Protein AF-A0AAU3Q045-F1 (afdb_monomer)

Mean predicted aligned error: 8.35 Å

Secondary structure (DSSP, 8-state):
-HHHHHHHHHHHHHHHHHHHHHHHHHHHHHHHHHHHHHHTT-TTTTEEEEEE--PPB--TTSPPB-PPPHHHHHHHHHHHHHHHS-SS---HHHHHHHHHHHHTT--EEEEEEPPSS--HHHHHHHHTS-EEEES-TTT-HHHHHHHHTTS--EEETTTT-TTSPPPPTT--EEEEEE-TTS-EEEEEESSEEEEEEEEE-GGG-EEEEEEESSHHHHHHHHHHHHHHHHHHHHHHTTSEEEEEEEE---SSPPSS----EEEEEEEE---PPP--

Radius of gyration: 22.34 Å; Cα contacts (8 Å, |Δi|>4): 503; chains: 1; bounding box: 75×37×68 Å

Sequence (276 aa):
MSFLLEVATNLLANIVFWLLLGFLFFMGSRTVESKMVRFFGLGRSRQIQVLLSNLAEPYPDGRPRYSLSLHEFQAAQSVHKLFGAAPLRLPELVRGLVDGIWLHRQVQCQVDVSPNTSSSIAAETALAKSCIVVGGASRNSVRKYGLEDATAKATLAGEGFPQQPVPIPGEEVTVTIRHGDGNLQQIKACKNLAVIEKVNRTGGHVNFFCHGVRADTSCLAVEYLVRNWKQIAKDFGDADFVLVLGVPWETEYFVGYLEPTREAAVFTAPSTPGTS

Nearest PDB structures (foldseek):
  6vtf-assembly4_D  TM=3.673E-01  e=4.428E-01  Naegleria gruberi
  6vt6-assembly1_A  TM=3.611E-01  e=5.292E-01  Naegleria gruberi
  6vte-assembly1_A  TM=3.591E-01  e=8.507E-01  Naegleria gruberi
  6vt1-assembly4_D  TM=3.642E-01  e=2.334E+00  Naegleria gruberi
  6vtb-assembly1_A  TM=4.089E-01  e=3.752E+00  Naegleria gruberi

Solvent-accessible surface area (backbone atoms only — not comparable to full-atom values): 15113 Å² total; per-residue (Å²): 118,66,67,64,52,54,52,51,50,52,51,50,50,52,52,52,48,52,51,51,51,50,50,52,51,50,55,49,49,53,52,53,49,51,52,50,37,59,63,50,14,19,72,89,79,31,41,38,37,35,34,33,42,39,47,54,47,89,39,98,84,75,53,74,43,69,70,75,55,73,36,53,55,51,25,50,49,43,53,42,50,56,48,71,41,71,95,59,96,58,63,74,91,54,33,68,62,49,48,61,60,45,65,81,65,56,48,46,71,44,79,46,67,29,58,83,56,75,50,62,66,60,41,48,58,54,65,65,38,16,28,39,37,36,36,36,39,57,32,8,39,44,46,35,48,29,49,75,71,54,65,43,42,70,43,51,70,62,60,59,46,80,82,56,79,78,83,53,86,76,44,73,40,41,37,39,34,52,41,80,87,69,50,74,48,77,49,73,39,69,30,44,53,20,30,41,32,40,38,69,44,80,94,54,18,21,38,33,44,16,22,18,88,48,59,46,40,9,21,46,27,41,43,47,48,61,76,39,43,72,57,50,39,69,76,51,49,82,58,26,32,40,38,35,29,34,32,81,71,63,97,64,79,72,91,64,96,70,88,58,46,81,73,45,78,42,82,39,61,76,68,75,79,80,89,124

Structure (mmCIF, N/CA/C/O backbone):
data_AF-A0AAU3Q045-F1
#
_entry.id   AF-A0AAU3Q045-F1
#
loop_
_atom_site.group_PDB
_atom_site.id
_atom_site.type_symbol
_atom_site.label_atom_id
_atom_site.label_alt_id
_atom_site.label_comp_id
_atom_site.label_asym_id
_atom_site.label_entity_id
_atom_site.label_seq_id
_atom_site.pdbx_PDB_ins_code
_atom_site.Cartn_x
_atom_site.Cartn_y
_atom_site.Cartn_z
_atom_site.occupancy
_atom_site.B_iso_or_equiv
_atom_site.auth_seq_id
_atom_site.auth_comp_id
_atom_site.auth_asym_id
_atom_site.auth_atom_id
_atom_site.pdbx_PDB_model_num
ATOM 1 N N . MET A 1 1 ? -50.301 -7.124 40.383 1.00 62.31 1 MET A N 1
ATOM 2 C CA . MET A 1 1 ? -48.882 -6.809 40.672 1.00 62.31 1 MET A CA 1
ATOM 3 C C . MET A 1 1 ? -47.899 -7.577 39.780 1.00 62.31 1 MET A C 1
ATOM 5 O O . MET A 1 1 ? -46.858 -7.010 39.489 1.00 62.31 1 MET A O 1
ATOM 9 N N . SER A 1 2 ? -48.213 -8.787 39.290 1.00 78.12 2 SER A N 1
ATOM 10 C CA . SER A 1 2 ? -47.337 -9.573 38.392 1.00 78.12 2 SER A CA 1
ATOM 11 C C . SER A 1 2 ? -47.029 -8.897 37.047 1.00 78.12 2 SER A C 1
ATOM 13 O O . SER A 1 2 ? -45.869 -8.805 36.672 1.00 78.12 2 SER A O 1
ATOM 15 N N . PHE A 1 3 ? -48.034 -8.321 36.378 1.00 81.44 3 PHE A N 1
ATOM 16 C CA . PHE A 1 3 ? -47.870 -7.696 35.055 1.00 81.44 3 PHE A CA 1
ATOM 17 C C . PHE A 1 3 ? -46.858 -6.534 35.028 1.00 81.44 3 PHE A C 1
ATOM 19 O O . PHE A 1 3 ? -46.017 -6.457 34.141 1.00 81.44 3 PHE A O 1
ATOM 26 N N . LEU A 1 4 ? -46.889 -5.637 36.023 1.00 84.00 4 LEU A N 1
ATOM 27 C CA . LEU A 1 4 ? -45.930 -4.523 36.110 1.00 84.00 4 LEU A CA 1
ATOM 28 C C . LEU A 1 4 ? -44.495 -5.018 36.339 1.00 84.00 4 LEU A C 1
ATOM 30 O O . LEU A 1 4 ? -43.549 -4.428 35.824 1.00 84.00 4 LEU A O 1
ATOM 34 N N . LEU A 1 5 ? -44.344 -6.114 37.084 1.00 84.62 5 LEU A N 1
ATOM 35 C CA . LEU A 1 5 ? -43.063 -6.768 37.335 1.00 84.62 5 LEU A CA 1
ATOM 36 C C . LEU A 1 5 ? -42.519 -7.442 36.067 1.00 84.62 5 LEU A C 1
ATOM 38 O O . LEU A 1 5 ? -41.334 -7.309 35.768 1.00 84.62 5 LEU A O 1
ATOM 42 N N . GLU A 1 6 ? -43.379 -8.094 35.285 1.00 83.00 6 GLU A N 1
ATOM 43 C CA . GLU A 1 6 ? -43.041 -8.696 33.985 1.00 83.00 6 GLU A CA 1
ATOM 44 C C . GLU A 1 6 ? -42.655 -7.641 32.937 1.00 83.00 6 GLU A C 1
ATOM 46 O O . GLU A 1 6 ? -41.675 -7.802 32.208 1.00 83.00 6 GLU A O 1
ATOM 51 N N . VAL A 1 7 ? -43.372 -6.514 32.888 1.00 85.06 7 VAL A N 1
ATOM 52 C CA . VAL A 1 7 ? -43.039 -5.395 31.993 1.00 85.06 7 VAL A CA 1
ATOM 53 C C . VAL A 1 7 ? -41.712 -4.747 32.397 1.00 85.06 7 VAL A C 1
ATOM 55 O O . VAL A 1 7 ? -40.860 -4.512 31.541 1.00 85.06 7 VAL A O 1
ATOM 58 N N . ALA A 1 8 ? -41.497 -4.497 33.692 1.00 85.94 8 ALA A N 1
ATOM 59 C CA . ALA A 1 8 ? -40.257 -3.900 34.187 1.00 85.94 8 ALA A CA 1
ATOM 60 C C . ALA A 1 8 ? -39.037 -4.807 33.960 1.00 85.94 8 ALA A C 1
ATOM 62 O O . ALA A 1 8 ? -37.974 -4.322 33.574 1.00 85.94 8 ALA A O 1
ATOM 63 N N . THR A 1 9 ? -39.183 -6.121 34.149 1.00 89.88 9 THR A N 1
ATOM 64 C CA . THR A 1 9 ? -38.103 -7.090 33.898 1.00 89.88 9 THR A CA 1
ATOM 65 C C . THR A 1 9 ? -37.770 -7.211 32.413 1.00 89.88 9 THR A C 1
ATOM 67 O O . THR A 1 9 ? -36.588 -7.212 32.074 1.00 89.88 9 THR A O 1
ATOM 70 N N . ASN A 1 10 ? -38.762 -7.210 31.517 1.00 89.31 10 ASN A N 1
ATOM 71 C CA . ASN A 1 10 ? -38.514 -7.175 30.070 1.00 89.31 10 ASN A CA 1
ATOM 72 C C . ASN A 1 10 ? -37.843 -5.872 29.615 1.00 89.31 10 ASN A C 1
ATOM 74 O O . ASN A 1 10 ? -36.915 -5.899 28.805 1.00 89.31 10 ASN A O 1
ATOM 78 N N . LEU A 1 11 ? -38.277 -4.725 30.146 1.00 90.81 11 LEU A N 1
ATOM 79 C CA . LEU A 1 11 ? -37.644 -3.437 29.863 1.00 90.81 11 LEU A CA 1
ATOM 80 C C . LEU A 1 11 ? -36.175 -3.447 30.310 1.00 90.81 11 LEU A C 1
ATOM 82 O O . LEU A 1 11 ? -35.292 -3.072 29.540 1.00 90.81 11 LEU A O 1
ATOM 86 N N . LEU A 1 12 ? -35.910 -3.920 31.530 1.00 91.81 12 LEU A N 1
ATOM 87 C CA . LEU A 1 12 ? -34.559 -4.012 32.073 1.00 91.81 12 LEU A CA 1
ATOM 88 C C . LEU A 1 12 ? -33.690 -4.972 31.253 1.00 91.81 12 LEU A C 1
ATOM 90 O O . LEU A 1 12 ? -32.557 -4.626 30.927 1.00 91.81 12 LEU A O 1
ATOM 94 N N . ALA A 1 13 ? -34.219 -6.136 30.869 1.00 89.81 13 ALA A N 1
ATOM 95 C CA . ALA A 1 13 ? -33.514 -7.100 30.028 1.00 89.81 13 ALA A CA 1
ATOM 96 C C . ALA A 1 13 ? -33.126 -6.491 28.672 1.00 89.81 13 ALA A C 1
ATOM 98 O O . ALA A 1 13 ? -31.981 -6.634 28.246 1.00 89.81 13 ALA A O 1
ATOM 99 N N . ASN A 1 14 ? -34.032 -5.741 28.037 1.00 86.88 14 ASN A N 1
ATOM 100 C CA . ASN A 1 14 ? -33.740 -5.024 26.796 1.00 86.88 14 ASN A CA 1
ATOM 101 C C . ASN A 1 14 ? -32.659 -3.955 26.990 1.00 86.88 14 ASN A C 1
ATOM 103 O O . ASN A 1 14 ? -31.724 -3.883 26.195 1.00 86.88 14 ASN A O 1
ATOM 107 N N . ILE A 1 15 ? -32.742 -3.150 28.052 1.00 87.94 15 ILE A N 1
ATOM 108 C CA . ILE A 1 15 ? -31.726 -2.130 28.356 1.00 87.94 15 ILE A CA 1
ATOM 109 C C . ILE A 1 15 ? -30.355 -2.785 28.554 1.00 87.94 15 ILE A C 1
ATOM 111 O O . ILE A 1 15 ? -29.375 -2.364 27.941 1.00 87.94 15 ILE A O 1
ATOM 115 N N . VAL A 1 16 ? -30.283 -3.838 29.370 1.00 90.25 16 VAL A N 1
ATOM 116 C CA . VAL A 1 16 ? -29.039 -4.568 29.643 1.00 90.25 16 VAL A CA 1
ATOM 117 C C . VAL A 1 16 ? -28.483 -5.194 28.365 1.00 90.25 16 VAL A C 1
ATOM 119 O O . VAL A 1 16 ? -27.286 -5.074 28.108 1.00 90.25 16 VAL A O 1
ATOM 122 N N . PHE A 1 17 ? -29.332 -5.800 27.532 1.00 88.50 17 PHE A N 1
ATOM 123 C CA . PHE A 1 17 ? -28.932 -6.357 26.242 1.00 88.50 17 PHE A CA 1
ATOM 124 C C . PHE A 1 17 ? -28.297 -5.295 25.335 1.00 88.50 17 PHE A C 1
ATOM 126 O O . PHE A 1 17 ? -27.188 -5.498 24.843 1.00 88.50 17 PHE A O 1
ATOM 133 N N . TRP A 1 18 ? -28.948 -4.141 25.157 1.00 84.69 18 TRP A N 1
ATOM 134 C CA . TRP A 1 18 ? -28.427 -3.063 24.312 1.00 84.69 18 TRP A CA 1
ATOM 135 C C . TRP A 1 18 ? -27.140 -2.446 24.866 1.00 84.69 18 TRP A C 1
ATOM 137 O O . TRP A 1 18 ? -26.232 -2.144 24.090 1.00 84.69 18 TRP A O 1
ATOM 147 N N . LEU A 1 19 ? -27.019 -2.309 26.189 1.00 86.06 19 LEU A N 1
ATOM 148 C CA . LEU A 1 19 ? -25.791 -1.832 26.831 1.00 86.06 19 LEU A CA 1
ATOM 149 C C . LEU A 1 19 ? -24.630 -2.812 26.639 1.00 86.06 19 LEU A C 1
ATOM 151 O O . LEU A 1 19 ? -23.534 -2.390 26.270 1.00 86.06 19 LEU A O 1
ATOM 155 N N . LEU A 1 20 ? -24.861 -4.113 26.837 1.00 87.81 20 LEU A N 1
ATOM 156 C CA . LEU A 1 20 ? -23.849 -5.149 26.613 1.00 87.81 20 LEU A CA 1
ATOM 157 C C . LEU A 1 20 ? -23.438 -5.217 25.142 1.00 87.81 20 LEU A C 1
ATOM 159 O O . LEU A 1 20 ? -22.246 -5.269 24.839 1.00 87.81 20 LEU A O 1
ATOM 163 N N . LEU A 1 21 ? -24.404 -5.161 24.225 1.00 84.94 21 LEU A N 1
ATOM 164 C CA . LEU A 1 21 ? -24.143 -5.151 22.790 1.00 84.94 21 LEU A CA 1
ATOM 165 C C . LEU A 1 21 ? -23.312 -3.924 22.394 1.00 84.94 21 LEU A C 1
ATOM 167 O O . LEU A 1 21 ? -22.283 -4.061 21.730 1.00 84.94 21 LEU A O 1
ATOM 171 N N . GLY A 1 22 ? -23.707 -2.735 22.857 1.00 80.88 22 GLY A N 1
ATOM 172 C CA . GLY A 1 22 ? -22.969 -1.492 22.640 1.00 80.88 22 GLY A CA 1
ATOM 173 C C . GLY A 1 22 ? -21.546 -1.554 23.198 1.00 80.88 22 GLY A C 1
ATOM 174 O O . GLY A 1 22 ? -20.599 -1.164 22.514 1.00 80.88 22 GLY A O 1
ATOM 175 N N . PHE A 1 23 ? -21.370 -2.118 24.394 1.00 83.81 23 PHE A N 1
ATOM 176 C CA . PHE A 1 23 ? -20.059 -2.309 25.012 1.00 83.81 23 PHE A CA 1
ATOM 177 C C . PHE A 1 23 ? -19.163 -3.262 24.205 1.00 83.81 23 PHE A C 1
ATOM 179 O O . PHE A 1 23 ? -17.998 -2.944 23.954 1.00 83.81 23 PHE A O 1
ATOM 186 N N . LEU A 1 24 ? -19.693 -4.397 23.740 1.00 85.12 24 LEU A N 1
ATOM 187 C CA . LEU A 1 24 ? -18.951 -5.348 22.905 1.00 85.12 24 LEU A CA 1
ATOM 188 C C . LEU A 1 24 ? -18.506 -4.712 21.584 1.00 85.12 24 LEU A C 1
ATOM 190 O O . LEU A 1 24 ? -17.339 -4.838 21.199 1.00 85.12 24 LEU A O 1
ATOM 194 N N . PHE A 1 25 ? -19.396 -3.976 20.915 1.00 80.62 25 PHE A N 1
ATOM 195 C CA . PHE A 1 25 ? -19.049 -3.251 19.692 1.00 80.62 25 PHE A CA 1
ATOM 196 C C . PHE A 1 25 ? -18.014 -2.160 19.940 1.00 80.62 25 PHE A C 1
ATOM 198 O O . PHE A 1 25 ? -17.076 -2.020 19.156 1.00 80.62 25 PHE A O 1
ATOM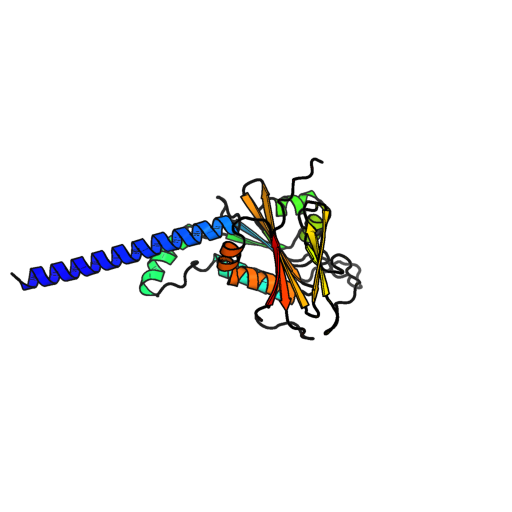 205 N N . PHE A 1 26 ? -18.135 -1.423 21.041 1.00 79.50 26 PHE A N 1
ATOM 206 C CA . PHE A 1 26 ? -17.165 -0.407 21.426 1.00 79.50 26 PHE A CA 1
ATOM 207 C C . PHE A 1 26 ? -15.767 -1.004 21.644 1.00 79.50 26 PHE A C 1
ATOM 209 O O . PHE A 1 26 ? -14.782 -0.502 21.094 1.00 79.50 26 PHE A O 1
ATOM 216 N N . MET A 1 27 ? -15.673 -2.113 22.382 1.00 83.81 27 MET A N 1
ATOM 217 C CA . MET A 1 27 ? -14.413 -2.826 22.625 1.00 83.81 27 MET A CA 1
ATOM 218 C C . MET A 1 27 ? -13.813 -3.399 21.334 1.00 83.81 27 MET A C 1
ATOM 220 O O . MET A 1 27 ? -12.607 -3.269 21.088 1.00 83.81 27 MET A O 1
ATOM 224 N N . GLY A 1 28 ? -14.649 -3.985 20.473 1.00 83.88 28 GLY A N 1
ATOM 225 C CA . GLY A 1 28 ? -14.234 -4.487 19.164 1.00 83.88 28 GLY A CA 1
ATOM 226 C C . GLY A 1 28 ? -13.721 -3.370 18.254 1.00 83.88 28 GLY A C 1
ATOM 227 O O . GLY A 1 28 ? -12.623 -3.474 17.704 1.00 83.88 28 GLY A O 1
ATOM 228 N N . SER A 1 29 ? -14.463 -2.264 18.158 1.00 79.56 29 SER A N 1
ATOM 229 C CA . SER A 1 29 ? -14.084 -1.091 17.365 1.00 79.56 29 SER A CA 1
ATOM 230 C C . SER A 1 29 ? -12.763 -0.497 17.838 1.00 79.56 29 SER A C 1
ATOM 232 O O . SER A 1 29 ? -11.885 -0.252 17.014 1.00 79.56 29 SER A O 1
ATOM 234 N N . ARG A 1 30 ? -12.560 -0.345 19.153 1.00 82.81 30 ARG A N 1
ATOM 235 C CA . ARG A 1 30 ? -11.286 0.145 19.707 1.00 82.81 30 ARG A CA 1
ATOM 236 C C . ARG A 1 30 ? -10.107 -0.757 19.381 1.00 82.81 30 ARG A C 1
ATOM 238 O O . ARG A 1 30 ? -9.014 -0.266 19.106 1.00 82.81 30 ARG A O 1
ATOM 245 N N . THR A 1 31 ? -10.320 -2.068 19.394 1.00 87.00 31 THR A N 1
ATOM 246 C CA . THR A 1 31 ? -9.270 -3.032 19.055 1.00 87.00 31 THR A CA 1
ATOM 247 C C . THR A 1 31 ? -8.885 -2.920 17.580 1.00 87.00 31 THR A C 1
ATOM 249 O O . THR A 1 31 ? -7.699 -2.891 17.250 1.00 87.00 31 THR A O 1
ATOM 252 N N . VAL A 1 32 ? -9.871 -2.819 16.684 1.00 85.75 32 VAL A N 1
ATOM 253 C CA . VAL A 1 32 ? -9.629 -2.647 15.244 1.00 85.75 32 VAL A CA 1
ATOM 254 C C . VAL A 1 32 ? -8.986 -1.291 14.952 1.00 85.75 32 VAL A C 1
ATOM 256 O O . VAL A 1 32 ? -8.021 -1.240 14.194 1.00 85.75 32 VAL A O 1
ATOM 259 N N . GLU A 1 33 ? -9.455 -0.217 15.588 1.00 85.50 33 GLU A N 1
ATOM 260 C CA . GLU A 1 33 ? -8.862 1.123 15.500 1.00 85.50 33 GLU A CA 1
ATOM 261 C C . GLU A 1 33 ? -7.394 1.102 15.919 1.00 85.50 33 GLU A C 1
ATOM 263 O O . GLU A 1 33 ? -6.536 1.574 15.181 1.00 85.50 33 GLU A O 1
ATOM 268 N N . SER A 1 34 ? -7.089 0.515 17.079 1.00 87.88 34 SER A N 1
ATOM 269 C CA . SER A 1 34 ? -5.723 0.432 17.594 1.00 87.88 34 SER A CA 1
ATOM 270 C C . SER A 1 34 ? -4.804 -0.322 16.633 1.00 87.88 34 SER A C 1
ATOM 272 O O . SER A 1 34 ? -3.698 0.144 16.357 1.00 87.88 34 SER A O 1
ATOM 274 N N . LYS A 1 35 ? -5.276 -1.437 16.061 1.00 90.50 35 LYS A N 1
ATOM 275 C CA . LYS A 1 35 ? -4.530 -2.182 15.039 1.00 90.50 35 LYS A CA 1
ATOM 276 C C . LYS A 1 35 ? -4.317 -1.359 13.771 1.00 90.50 35 LYS A C 1
ATOM 278 O O . LYS A 1 35 ? -3.215 -1.376 13.242 1.00 90.50 35 LYS A O 1
ATOM 283 N N . MET A 1 36 ? -5.328 -0.626 13.308 1.00 90.62 36 MET A N 1
ATOM 284 C CA . MET A 1 36 ? -5.220 0.231 12.124 1.00 90.62 36 MET A CA 1
ATOM 285 C C . MET A 1 36 ? -4.216 1.367 12.349 1.00 90.62 36 MET A C 1
ATOM 287 O O . MET A 1 36 ? -3.320 1.569 11.537 1.00 90.62 36 MET A O 1
ATOM 291 N N . VAL A 1 37 ? -4.324 2.071 13.480 1.00 91.00 37 VAL A N 1
ATOM 292 C CA . VAL A 1 37 ? -3.412 3.159 13.867 1.00 91.00 37 VAL A CA 1
ATOM 293 C C . VAL A 1 37 ? -1.974 2.669 13.929 1.00 91.00 37 VAL A C 1
ATOM 295 O O . VAL A 1 37 ? -1.082 3.353 13.439 1.00 91.00 37 VAL A O 1
ATOM 298 N N . ARG A 1 38 ? -1.751 1.482 14.496 1.00 92.12 38 ARG A N 1
ATOM 299 C CA . ARG A 1 38 ? -0.424 0.874 14.593 1.00 92.12 38 ARG A CA 1
ATOM 300 C C . ARG A 1 38 ? 0.106 0.444 13.224 1.00 92.12 38 ARG A C 1
ATOM 302 O O . ARG A 1 38 ? 1.217 0.810 12.865 1.00 92.12 38 ARG A O 1
ATOM 309 N N . PHE A 1 39 ? -0.713 -0.249 12.433 1.00 94.50 39 PHE A N 1
ATOM 310 C CA . PHE A 1 39 ? -0.326 -0.760 11.117 1.00 94.50 39 PHE A CA 1
ATOM 311 C C . PHE A 1 39 ? 0.050 0.354 10.130 1.00 94.50 39 PHE A C 1
ATOM 313 O O . PHE A 1 39 ? 1.020 0.204 9.391 1.00 94.50 39 PHE A O 1
ATOM 320 N N . PHE A 1 40 ? -0.685 1.470 10.148 1.00 94.62 40 PHE A N 1
ATOM 321 C CA . PHE A 1 40 ? -0.432 2.642 9.302 1.00 94.62 40 PHE A CA 1
ATOM 322 C C . PHE A 1 40 ? 0.447 3.717 9.967 1.00 94.62 40 PHE A C 1
ATOM 324 O O . PHE A 1 40 ? 0.616 4.796 9.406 1.00 94.62 40 PHE A O 1
ATOM 331 N N . GLY A 1 41 ? 0.986 3.469 11.166 1.00 93.50 41 GLY A N 1
ATOM 332 C CA . GLY A 1 41 ? 1.853 4.427 11.863 1.00 93.50 41 GLY A CA 1
ATOM 333 C C . GLY A 1 41 ? 1.190 5.772 12.174 1.00 93.50 41 GLY A C 1
ATOM 334 O O . GLY A 1 41 ? 1.845 6.808 12.164 1.00 93.50 41 GLY A O 1
ATOM 335 N N . LEU A 1 42 ? -0.123 5.817 12.401 1.00 90.81 42 LEU A N 1
ATOM 336 C CA . LEU A 1 42 ? -0.884 7.076 12.485 1.00 90.81 42 LEU A CA 1
ATOM 337 C C . LEU A 1 42 ? -0.645 7.858 13.788 1.00 90.81 42 LEU A C 1
ATOM 339 O O . LEU A 1 42 ? -1.083 9.003 13.911 1.00 90.81 42 LEU A O 1
ATOM 343 N N . GLY A 1 43 ? 0.037 7.246 14.763 1.00 82.12 43 GLY A N 1
ATOM 344 C CA . GLY A 1 43 ? 0.472 7.876 16.008 1.00 82.12 43 GLY A CA 1
ATOM 345 C C . GLY A 1 43 ? -0.607 8.726 16.692 1.00 82.12 43 GLY A C 1
ATOM 346 O O . GLY A 1 43 ? -1.776 8.346 16.781 1.00 82.12 43 GLY A O 1
ATOM 347 N N . ARG A 1 44 ? -0.198 9.896 17.197 1.00 78.69 44 ARG A N 1
ATOM 348 C CA . ARG A 1 44 ? -1.108 10.898 17.781 1.00 78.69 44 ARG A CA 1
ATOM 349 C C . ARG A 1 44 ? -1.683 11.867 16.748 1.00 78.69 44 ARG A C 1
ATOM 351 O O . ARG A 1 44 ? -2.763 12.395 16.987 1.00 78.69 44 ARG A O 1
ATOM 358 N N . SER A 1 45 ? -0.985 12.097 15.634 1.00 81.12 45 SER A N 1
ATOM 359 C CA . SER A 1 45 ? -1.406 13.050 14.598 1.00 81.12 45 SER A CA 1
ATOM 360 C C . SER A 1 45 ? -2.632 12.574 13.825 1.00 81.12 45 SER A C 1
ATOM 362 O O . SER A 1 45 ? -3.356 13.406 13.290 1.00 81.12 45 SER A O 1
ATOM 364 N N . ARG A 1 46 ? -2.885 11.255 13.780 1.00 88.25 46 ARG A N 1
ATOM 365 C CA . ARG A 1 46 ? -3.974 10.640 13.001 1.00 88.25 46 ARG A CA 1
ATOM 366 C C . ARG A 1 46 ? -3.994 11.135 11.557 1.00 88.25 46 ARG A C 1
ATOM 368 O O . ARG A 1 46 ? -5.056 11.344 10.983 1.00 88.25 46 ARG A O 1
ATOM 375 N N . GLN A 1 47 ? -2.812 11.329 10.989 1.00 91.44 47 GLN A N 1
ATOM 376 C CA . GLN A 1 47 ? -2.623 11.848 9.644 1.00 91.44 47 GLN A CA 1
ATOM 377 C C . GLN A 1 47 ? -1.878 10.826 8.801 1.00 91.44 47 GLN A C 1
ATOM 379 O O . GLN A 1 47 ? -0.923 10.205 9.272 1.00 91.44 47 GLN A O 1
ATOM 384 N N . ILE A 1 48 ? -2.322 10.676 7.559 1.00 94.19 48 ILE A N 1
ATOM 385 C CA . ILE A 1 48 ? -1.634 9.902 6.534 1.00 94.19 48 ILE A CA 1
ATOM 386 C C . ILE A 1 48 ? -1.614 10.698 5.239 1.00 94.19 48 ILE A C 1
ATOM 388 O O . ILE A 1 48 ? -2.623 11.293 4.850 1.00 94.19 48 ILE A O 1
ATOM 392 N N . GLN A 1 49 ? -0.457 10.723 4.591 1.00 95.25 49 GLN A N 1
ATOM 393 C CA . GLN A 1 49 ? -0.275 11.399 3.311 1.00 95.25 49 GLN A CA 1
ATOM 394 C C . GLN A 1 49 ? -0.288 10.381 2.173 1.00 95.25 49 GLN A C 1
ATOM 396 O O . GLN A 1 49 ? 0.389 9.362 2.245 1.00 95.25 49 GLN A O 1
ATOM 401 N N . VAL A 1 50 ? -1.046 10.640 1.115 1.00 95.88 50 VAL A N 1
ATOM 402 C CA . VAL A 1 50 ? -0.995 9.868 -0.130 1.00 95.88 50 VAL A CA 1
ATOM 403 C C . VAL A 1 50 ? -0.229 10.699 -1.145 1.00 95.88 50 VAL A C 1
ATOM 405 O O . VAL A 1 50 ? -0.685 11.777 -1.517 1.00 95.88 50 VAL A O 1
ATOM 408 N N . LEU A 1 51 ? 0.935 10.204 -1.556 1.00 94.12 51 LEU A N 1
ATOM 409 C CA . LEU A 1 51 ? 1.874 10.915 -2.418 1.00 94.12 51 LEU A CA 1
ATOM 410 C C . LEU A 1 51 ? 1.748 10.388 -3.844 1.00 94.12 51 LEU A C 1
ATOM 412 O O . LEU A 1 51 ? 2.150 9.256 -4.134 1.00 94.12 51 LEU A O 1
ATOM 416 N N . LEU A 1 52 ? 1.161 11.204 -4.716 1.00 92.38 52 LEU A N 1
ATOM 417 C CA . LEU A 1 52 ? 0.930 10.876 -6.121 1.00 92.38 52 LEU A CA 1
ATOM 418 C C . LEU A 1 52 ? 2.142 11.218 -6.991 1.00 92.38 52 LEU A C 1
ATOM 420 O O . LEU A 1 52 ? 2.977 12.048 -6.626 1.00 92.38 52 LEU A O 1
ATOM 424 N N . SER A 1 53 ? 2.210 10.591 -8.163 1.00 86.44 53 SER A N 1
ATOM 425 C CA . SER A 1 53 ? 3.249 10.847 -9.158 1.00 86.44 53 SER A CA 1
ATOM 426 C C . SER A 1 53 ? 3.339 12.312 -9.561 1.00 86.44 53 SER A C 1
ATOM 428 O O . SER A 1 53 ? 2.360 13.053 -9.562 1.00 86.44 53 SER A O 1
ATOM 430 N N . ASN A 1 54 ? 4.547 12.723 -9.919 1.00 77.50 54 ASN A N 1
ATOM 431 C CA . ASN A 1 54 ? 4.895 14.114 -10.162 1.00 77.50 54 ASN A CA 1
ATOM 432 C C . ASN A 1 54 ? 5.930 14.296 -11.275 1.00 77.50 54 ASN A C 1
ATOM 434 O O . ASN A 1 54 ? 6.493 15.380 -11.411 1.00 77.50 54 ASN A O 1
ATOM 438 N N . LEU A 1 55 ? 6.259 13.242 -12.018 1.00 64.25 55 LEU A N 1
ATOM 439 C CA . LEU A 1 55 ? 7.268 13.323 -13.066 1.00 64.25 55 LEU A CA 1
ATOM 440 C C . LEU A 1 55 ? 6.648 13.829 -14.364 1.00 64.25 55 LEU A C 1
ATOM 442 O O . LEU A 1 55 ? 5.610 13.355 -14.818 1.00 64.25 55 LEU A O 1
ATOM 446 N N . ALA A 1 56 ? 7.293 14.858 -14.905 1.00 58.31 56 ALA A N 1
ATOM 447 C CA . ALA A 1 56 ? 6.840 15.573 -16.076 1.00 58.31 56 ALA A CA 1
ATOM 448 C C . ALA A 1 56 ? 7.041 14.757 -17.352 1.00 58.31 56 ALA A C 1
ATOM 450 O O . ALA A 1 56 ? 8.127 14.226 -17.593 1.00 58.31 56 ALA A O 1
ATOM 451 N N . GLU A 1 57 ? 6.027 14.739 -18.207 1.00 59.56 57 GLU A N 1
ATOM 452 C CA . GLU A 1 57 ? 6.187 14.271 -19.576 1.00 59.56 57 GLU A CA 1
ATOM 453 C C . GLU A 1 57 ? 6.900 15.362 -20.394 1.00 59.56 57 GLU A C 1
ATOM 455 O O . GLU A 1 57 ? 6.505 16.537 -20.333 1.00 59.56 57 GLU A O 1
ATOM 460 N N . PRO A 1 58 ? 7.964 15.017 -21.146 1.00 55.84 58 PRO A N 1
ATOM 461 C CA . PRO A 1 58 ? 8.603 15.959 -22.049 1.00 55.84 58 PRO A CA 1
ATOM 462 C C . PRO A 1 58 ? 7.621 16.313 -23.169 1.00 55.84 58 PRO A C 1
ATOM 464 O O . PRO A 1 58 ? 7.242 15.463 -23.973 1.00 55.84 58 PRO A O 1
ATOM 467 N N . TYR A 1 59 ? 7.201 17.575 -23.215 1.00 60.81 59 TYR A N 1
ATOM 468 C CA . TYR A 1 59 ? 6.315 18.092 -24.254 1.00 60.81 59 TYR A CA 1
ATOM 469 C C . TYR A 1 59 ? 7.125 18.797 -25.361 1.00 60.81 59 TYR A C 1
ATOM 471 O O . TYR A 1 59 ? 8.196 19.342 -25.079 1.00 60.81 59 TYR A O 1
ATOM 479 N N . PRO A 1 60 ? 6.630 18.843 -26.617 1.00 65.25 60 PRO A N 1
ATOM 480 C CA . PRO A 1 60 ? 7.351 19.446 -27.746 1.00 65.25 60 PRO A CA 1
ATOM 481 C C . PRO A 1 60 ? 7.681 20.937 -27.571 1.00 65.25 60 PRO A C 1
ATOM 483 O O . PRO A 1 60 ? 8.563 21.455 -28.246 1.00 65.25 60 PRO A O 1
ATOM 486 N N . ASP A 1 61 ? 6.976 21.629 -26.673 1.00 76.12 61 ASP A N 1
ATOM 487 C CA . ASP A 1 61 ? 7.184 23.042 -26.336 1.00 76.12 61 ASP A CA 1
ATOM 488 C C . ASP A 1 61 ? 8.285 23.260 -25.273 1.00 76.12 61 ASP A C 1
ATOM 490 O O . ASP A 1 61 ? 8.545 24.397 -24.872 1.00 76.12 61 ASP A O 1
ATOM 494 N N . GLY A 1 62 ? 8.932 22.185 -24.806 1.00 61.34 62 GLY A N 1
ATOM 495 C CA . GLY A 1 62 ? 9.980 22.215 -23.786 1.00 61.34 62 GLY A CA 1
ATOM 496 C C . GLY A 1 62 ? 9.475 22.507 -22.370 1.00 61.34 62 GLY A C 1
ATOM 497 O O . GLY A 1 62 ? 10.289 22.602 -21.449 1.00 61.34 62 GLY A O 1
ATOM 498 N N . ARG A 1 63 ? 8.158 22.651 -22.159 1.00 60.28 63 ARG A N 1
ATOM 499 C CA . ARG A 1 63 ? 7.577 22.880 -20.832 1.00 60.28 63 ARG A CA 1
ATOM 500 C C . ARG A 1 63 ? 7.169 21.544 -20.206 1.00 60.28 63 ARG A C 1
ATOM 502 O O . ARG A 1 63 ? 6.394 20.807 -20.812 1.00 60.28 63 ARG A O 1
ATOM 509 N N . PRO A 1 64 ? 7.634 21.228 -18.984 1.00 58.28 64 PRO A N 1
ATOM 510 C CA . PRO A 1 64 ? 7.217 20.014 -18.297 1.00 58.28 64 PRO A CA 1
ATOM 511 C C . PRO A 1 64 ? 5.711 20.062 -18.022 1.00 58.28 64 PRO A C 1
ATOM 513 O O . PRO A 1 64 ? 5.232 20.990 -17.364 1.00 58.28 64 PRO A O 1
ATOM 516 N N . ARG A 1 65 ? 4.962 19.067 -18.506 1.00 61.69 65 ARG A N 1
ATOM 517 C CA . ARG A 1 65 ? 3.563 18.867 -18.109 1.00 61.69 65 ARG A CA 1
ATOM 518 C C . ARG A 1 65 ? 3.484 17.726 -17.116 1.00 61.69 65 ARG A C 1
ATOM 520 O O . ARG A 1 65 ? 3.977 16.634 -17.372 1.00 61.69 65 ARG A O 1
ATOM 527 N N . TYR A 1 66 ? 2.854 18.002 -15.985 1.00 67.44 66 TYR A N 1
ATOM 528 C CA . TYR A 1 66 ? 2.589 17.012 -14.955 1.00 67.44 66 TYR A CA 1
ATOM 529 C C . TYR A 1 66 ? 1.207 16.421 -15.219 1.00 67.44 66 TYR A C 1
ATOM 531 O O . TYR A 1 66 ? 0.198 17.116 -15.079 1.00 67.44 66 TYR A O 1
ATOM 539 N N . SER A 1 67 ? 1.160 15.168 -15.659 1.00 67.75 67 SER A N 1
ATOM 540 C CA . SER A 1 67 ? -0.074 14.412 -15.835 1.00 67.75 67 SER A CA 1
ATOM 541 C C . SER A 1 67 ? -0.257 13.497 -14.623 1.00 67.75 67 SER A C 1
ATOM 543 O O . SER A 1 67 ? 0.605 12.693 -14.282 1.00 67.75 67 SER A O 1
ATOM 545 N N . LEU A 1 68 ? -1.388 13.643 -13.935 1.00 76.62 68 LEU A N 1
ATOM 546 C CA . LEU A 1 68 ? -1.817 12.669 -12.938 1.00 76.62 68 LEU A CA 1
ATOM 547 C C . LEU A 1 68 ? -2.689 11.640 -13.638 1.00 76.62 68 LEU A C 1
ATOM 549 O O . LEU A 1 68 ? -3.634 11.995 -14.349 1.00 76.62 68 LEU A O 1
ATOM 553 N N . SER A 1 69 ? -2.385 10.364 -13.439 1.00 80.19 69 SER A N 1
ATOM 554 C CA . SER A 1 69 ? -3.205 9.307 -14.018 1.00 80.19 69 SER A CA 1
ATOM 555 C C . SER A 1 69 ? -4.541 9.196 -13.275 1.00 80.19 69 SER A C 1
ATOM 557 O O . SER A 1 69 ? -4.617 9.373 -12.058 1.00 80.19 69 SER A O 1
ATOM 559 N N . LEU A 1 70 ? -5.611 8.836 -13.990 1.00 85.38 70 LEU A N 1
ATOM 560 C CA . LEU A 1 70 ? -6.910 8.548 -13.368 1.00 85.38 70 LEU A CA 1
ATOM 561 C C . LEU A 1 70 ? -6.786 7.483 -12.260 1.00 85.38 70 LEU A C 1
ATOM 563 O O . LEU A 1 70 ? -7.429 7.584 -11.217 1.00 85.38 70 LEU A O 1
ATOM 567 N N . HIS A 1 71 ? -5.917 6.492 -12.465 1.00 86.12 71 HIS A N 1
ATOM 568 C CA . HIS A 1 71 ? -5.669 5.405 -11.519 1.00 86.12 71 HIS A CA 1
ATOM 569 C C . HIS A 1 71 ? -5.033 5.879 -10.207 1.00 86.12 71 HIS A C 1
ATOM 571 O O . HIS A 1 71 ? -5.339 5.351 -9.144 1.00 86.12 71 HIS A O 1
ATOM 577 N N . GLU A 1 72 ? -4.200 6.916 -10.230 1.00 86.69 72 GLU A N 1
ATOM 578 C CA . GLU A 1 72 ? -3.649 7.508 -9.004 1.00 86.69 72 GLU A CA 1
ATOM 579 C C . GLU A 1 72 ? -4.716 8.223 -8.178 1.00 86.69 72 GLU A C 1
ATOM 581 O O . GLU A 1 72 ? -4.739 8.103 -6.951 1.00 86.69 72 GLU A O 1
ATOM 586 N N . PHE A 1 73 ? -5.666 8.889 -8.837 1.00 88.19 73 PHE A N 1
ATOM 587 C CA . PHE A 1 73 ? -6.835 9.433 -8.149 1.00 88.19 73 PHE A CA 1
ATOM 588 C C . PHE A 1 73 ? -7.720 8.327 -7.563 1.00 88.19 73 PHE A C 1
ATOM 590 O O . PHE A 1 73 ? -8.194 8.460 -6.434 1.00 88.19 73 PHE A O 1
ATOM 597 N N . GLN A 1 74 ? -7.923 7.219 -8.281 1.00 89.94 74 GLN A N 1
ATOM 598 C CA . GLN A 1 74 ? -8.666 6.058 -7.771 1.00 89.94 74 GLN A CA 1
ATOM 599 C C . GLN A 1 74 ? -7.974 5.417 -6.557 1.00 89.94 74 GLN A C 1
ATOM 601 O O . GLN A 1 74 ? -8.638 5.076 -5.572 1.00 89.94 74 GLN A O 1
ATOM 606 N N . ALA A 1 75 ? -6.643 5.328 -6.576 1.00 89.62 75 ALA A N 1
ATOM 607 C CA . ALA A 1 75 ? -5.844 4.885 -5.440 1.00 89.62 75 ALA A CA 1
ATOM 608 C C . ALA A 1 75 ? -6.059 5.793 -4.220 1.00 89.62 75 ALA A C 1
ATOM 610 O O . ALA A 1 75 ? -6.405 5.307 -3.140 1.00 89.62 75 ALA A O 1
ATOM 611 N N . ALA A 1 76 ? -5.948 7.113 -4.394 1.00 91.25 76 ALA A N 1
ATOM 612 C CA . ALA A 1 76 ? -6.193 8.082 -3.326 1.00 91.25 76 ALA A CA 1
ATOM 613 C C . ALA A 1 76 ? -7.621 7.988 -2.763 1.00 91.25 76 ALA A C 1
ATOM 615 O O . ALA A 1 76 ? -7.814 7.985 -1.546 1.00 91.25 76 ALA A O 1
ATOM 616 N N . GLN A 1 77 ? -8.628 7.838 -3.628 1.00 91.38 77 GLN A N 1
ATOM 617 C CA . GLN A 1 77 ? -10.013 7.629 -3.201 1.00 91.38 77 GLN A CA 1
ATOM 618 C C . GLN A 1 77 ? -10.186 6.342 -2.395 1.00 91.38 77 GLN A C 1
ATOM 620 O O . GLN A 1 77 ? -10.959 6.322 -1.439 1.00 91.38 77 GLN A O 1
ATOM 625 N N . SER A 1 78 ? -9.484 5.270 -2.757 1.00 92.06 78 SER A N 1
ATOM 626 C CA . SER A 1 78 ? -9.535 4.004 -2.022 1.00 92.06 78 SER A CA 1
ATOM 627 C C . SER A 1 78 ? -8.980 4.159 -0.608 1.00 92.06 78 SER A C 1
ATOM 629 O O . SER A 1 78 ? -9.618 3.725 0.352 1.00 92.06 78 SER A O 1
ATOM 631 N N . VAL A 1 79 ? -7.863 4.874 -0.454 1.00 92.56 79 VAL A N 1
ATOM 632 C CA . VAL A 1 79 ? -7.309 5.226 0.864 1.00 92.56 79 VAL A CA 1
ATOM 633 C C . VAL A 1 79 ? -8.273 6.121 1.645 1.00 92.56 79 VAL A C 1
ATOM 635 O O . VAL A 1 79 ? -8.558 5.859 2.813 1.00 92.56 79 VAL A O 1
ATOM 638 N N . HIS A 1 80 ? -8.852 7.136 1.004 1.00 90.19 80 HIS A N 1
ATOM 639 C CA . HIS A 1 80 ? -9.819 8.014 1.658 1.00 90.19 80 HIS A CA 1
ATOM 640 C C . HIS A 1 80 ? -11.060 7.245 2.137 1.00 90.19 80 HIS A C 1
ATOM 642 O O . HIS A 1 80 ? -11.523 7.456 3.254 1.00 90.19 80 HIS A O 1
ATOM 648 N N . LYS A 1 81 ? -11.568 6.294 1.342 1.00 88.44 81 LYS A N 1
ATOM 649 C CA . LYS A 1 81 ? -12.686 5.415 1.726 1.00 88.44 81 LYS A CA 1
ATOM 650 C C . LYS A 1 81 ? -12.345 4.537 2.929 1.00 88.44 81 LYS A C 1
ATOM 652 O O . LYS A 1 81 ? -13.211 4.343 3.777 1.00 88.44 81 LYS A O 1
ATOM 657 N N . LEU A 1 82 ? -11.111 4.033 3.025 1.00 88.50 82 LEU A N 1
ATOM 658 C CA . LEU A 1 82 ? -10.660 3.242 4.175 1.00 88.50 82 LEU A CA 1
ATOM 659 C C . LEU A 1 82 ? -10.785 4.019 5.486 1.00 88.50 82 LEU A C 1
ATOM 661 O O . LEU A 1 82 ? -11.264 3.477 6.478 1.00 88.50 82 LEU A O 1
ATOM 665 N N . PHE A 1 83 ? -10.342 5.275 5.479 1.00 85.38 83 PHE A N 1
ATOM 666 C CA . PHE A 1 83 ? -10.275 6.111 6.677 1.00 85.38 83 PHE A CA 1
ATOM 667 C C . PHE A 1 83 ? -11.552 6.921 6.938 1.00 85.38 83 PHE A C 1
ATOM 669 O O . PHE A 1 83 ? -11.820 7.296 8.080 1.00 85.38 83 PHE A O 1
ATOM 676 N N . GLY A 1 84 ? -12.347 7.177 5.897 1.00 73.75 84 GLY A N 1
ATOM 677 C CA . GLY A 1 84 ? -13.634 7.868 5.975 1.00 73.75 84 GLY A CA 1
ATOM 678 C C . GLY A 1 84 ? -14.796 6.969 6.401 1.00 73.75 84 GLY A C 1
ATOM 679 O O . GLY A 1 84 ? -15.787 7.469 6.924 1.00 73.75 84 GLY A O 1
ATOM 680 N N . ALA A 1 85 ? -14.686 5.652 6.219 1.00 67.31 85 ALA A N 1
ATOM 681 C CA . ALA A 1 85 ? -15.666 4.702 6.730 1.00 67.31 85 ALA A CA 1
ATOM 682 C C . ALA A 1 85 ? -15.294 4.226 8.142 1.00 67.31 85 ALA A C 1
ATOM 684 O O . ALA A 1 85 ? -14.118 4.048 8.463 1.00 67.31 85 ALA A O 1
ATOM 685 N N . ALA A 1 86 ? -16.300 3.952 8.979 1.00 60.28 86 ALA A N 1
ATOM 686 C CA . ALA A 1 86 ? -16.073 3.203 10.207 1.00 60.28 86 ALA A CA 1
ATOM 687 C C . ALA A 1 86 ? -15.419 1.845 9.856 1.00 60.28 86 ALA A C 1
ATOM 689 O O . ALA A 1 86 ? -15.839 1.181 8.902 1.00 60.28 86 ALA A O 1
ATOM 690 N N . PRO A 1 87 ? -14.415 1.377 10.619 1.00 59.03 87 PRO A N 1
ATOM 691 C CA . PRO A 1 87 ? -13.604 0.203 10.272 1.00 59.03 87 PRO A CA 1
ATOM 692 C C . PRO A 1 87 ? -14.373 -1.133 10.353 1.00 59.03 87 PRO A C 1
ATOM 694 O O . PRO A 1 87 ? -13.811 -2.214 10.112 1.00 59.03 87 PRO A O 1
ATOM 697 N N . LEU A 1 88 ? -15.659 -1.067 10.710 1.00 61.06 88 LEU A N 1
ATOM 698 C CA . LEU A 1 88 ? -16.600 -2.166 10.842 1.00 61.06 88 LEU A CA 1
ATOM 699 C C . LEU A 1 88 ? -17.855 -1.849 10.017 1.00 61.06 88 LEU A C 1
ATOM 701 O O . LEU A 1 88 ? -18.475 -0.804 10.195 1.00 61.06 88 LEU A O 1
ATOM 705 N N . ARG A 1 89 ? -18.262 -2.781 9.145 1.00 58.94 89 ARG A N 1
ATOM 706 C CA . ARG A 1 89 ? -19.616 -2.777 8.578 1.00 58.94 89 ARG A CA 1
ATOM 707 C C . ARG A 1 89 ? -20.567 -3.198 9.691 1.00 58.94 89 ARG A C 1
ATOM 709 O O . ARG A 1 89 ? -20.665 -4.382 9.999 1.00 58.94 89 ARG A O 1
ATOM 716 N N . LEU A 1 90 ? -21.178 -2.220 10.344 1.00 62.44 90 LEU A N 1
ATOM 717 C CA . LEU A 1 90 ? -22.087 -2.454 11.457 1.00 62.44 90 LEU A CA 1
ATOM 718 C C . LEU A 1 90 ? -23.536 -2.504 10.965 1.00 62.44 90 LEU A C 1
ATOM 720 O O . LEU A 1 90 ? -23.875 -1.776 10.028 1.00 62.44 90 LEU A O 1
ATOM 724 N N . PRO A 1 91 ? -24.396 -3.327 11.593 1.00 62.38 91 PRO A N 1
ATOM 725 C CA . PRO A 1 91 ? -25.838 -3.241 11.392 1.00 62.38 91 PRO A CA 1
ATOM 726 C C . PRO A 1 91 ? -26.325 -1.807 11.631 1.00 62.38 91 PRO A C 1
ATOM 728 O O . PRO A 1 91 ? -25.821 -1.134 12.535 1.00 62.38 91 PRO A O 1
ATOM 731 N N . GLU A 1 92 ? -27.317 -1.350 10.863 1.00 67.44 92 GLU A N 1
ATOM 732 C CA . GLU A 1 92 ? -27.813 0.038 10.924 1.00 67.44 92 GLU A CA 1
ATOM 733 C C . GLU A 1 92 ? -28.188 0.481 12.345 1.00 67.44 92 GLU A C 1
ATOM 735 O O . GLU A 1 92 ? -27.899 1.609 12.737 1.00 67.44 92 GLU A O 1
ATOM 740 N N . LEU A 1 93 ? -28.718 -0.449 13.146 1.00 64.81 93 LEU A N 1
ATOM 741 C CA . LEU A 1 93 ? -29.098 -0.250 14.548 1.00 64.81 93 LEU A CA 1
ATOM 742 C C . LEU A 1 93 ? -27.958 0.261 15.447 1.00 64.81 93 LEU A C 1
ATOM 744 O O . LEU A 1 93 ? -28.214 1.008 16.385 1.00 64.81 93 LEU A O 1
ATOM 748 N N . VAL A 1 94 ? -26.708 -0.128 15.181 1.00 65.25 94 VAL A N 1
ATOM 749 C CA . VAL A 1 94 ? -25.537 0.253 16.004 1.00 65.25 94 VAL A CA 1
ATOM 750 C C . VAL A 1 94 ? -24.650 1.270 15.279 1.00 65.25 94 VAL A C 1
ATOM 752 O O . VAL A 1 94 ? -23.795 1.918 15.887 1.00 65.25 94 VAL A O 1
ATOM 755 N N . ARG A 1 95 ? -24.880 1.453 13.975 1.00 66.00 95 ARG A N 1
ATOM 756 C CA . ARG A 1 95 ? -24.121 2.360 13.119 1.00 66.00 95 ARG A CA 1
ATOM 757 C C . ARG A 1 95 ? -24.176 3.801 13.615 1.00 66.00 95 ARG A C 1
ATOM 759 O O . ARG A 1 95 ? -23.126 4.411 13.750 1.00 66.00 95 ARG A O 1
ATOM 766 N N . GLY A 1 96 ? -25.353 4.311 13.986 1.00 64.31 96 GLY A N 1
ATOM 767 C CA . GLY A 1 96 ? -25.484 5.686 14.492 1.00 64.31 96 GLY A CA 1
ATOM 768 C C . GLY A 1 96 ? -24.659 5.961 15.758 1.00 64.31 96 GLY A C 1
ATOM 769 O O . GLY A 1 96 ? -24.120 7.052 15.926 1.00 64.31 96 GLY A O 1
ATOM 770 N N . LEU A 1 97 ? -24.496 4.954 16.621 1.00 64.25 97 LEU A N 1
ATOM 771 C CA . LEU A 1 97 ? -23.754 5.078 17.877 1.00 64.25 97 LEU A CA 1
ATOM 772 C C . LEU A 1 97 ? -22.236 4.989 17.663 1.00 64.25 97 LEU A C 1
ATOM 774 O O . LEU A 1 97 ? -21.475 5.724 18.291 1.00 64.25 97 LEU A O 1
ATOM 778 N N . VAL A 1 98 ? -21.786 4.128 16.746 1.00 63.44 98 VAL A N 1
ATOM 779 C CA . VAL A 1 98 ? -20.358 3.985 16.422 1.00 63.44 98 VAL A CA 1
ATOM 780 C C . VAL A 1 98 ? -19.867 5.087 15.490 1.00 63.44 98 VAL A C 1
ATOM 782 O O . VAL A 1 98 ? -18.770 5.597 15.714 1.00 63.44 98 VAL A O 1
ATOM 785 N N . ASP A 1 99 ? -20.671 5.516 14.517 1.00 64.25 99 ASP A N 1
ATOM 786 C CA . ASP A 1 99 ? -20.329 6.626 13.622 1.00 64.25 99 ASP A CA 1
ATOM 787 C C . ASP A 1 99 ? -20.119 7.911 14.439 1.00 64.25 99 ASP A C 1
ATOM 789 O O . ASP A 1 99 ? -19.122 8.602 14.245 1.00 64.25 99 ASP A O 1
ATOM 793 N N . GLY A 1 100 ? -20.959 8.177 15.449 1.00 63.50 100 GLY A N 1
ATOM 794 C CA . GLY A 1 100 ? -20.772 9.311 16.362 1.00 63.50 100 GLY A CA 1
ATOM 795 C C . GLY A 1 100 ? -19.434 9.287 17.116 1.00 63.50 100 GLY A C 1
ATOM 796 O O . GLY A 1 100 ? -18.775 10.319 17.247 1.00 63.50 100 GLY A O 1
ATOM 797 N N . ILE A 1 101 ? -18.985 8.114 17.570 1.00 63.75 101 ILE A N 1
ATOM 798 C CA . ILE A 1 101 ? -17.695 7.950 18.264 1.00 63.75 101 ILE A CA 1
ATOM 799 C C . ILE A 1 101 ? -16.521 8.059 17.279 1.00 63.75 101 ILE A C 1
ATOM 801 O O . ILE A 1 101 ? -15.488 8.646 17.610 1.00 63.75 101 ILE A O 1
ATOM 805 N N . TRP A 1 102 ? -16.676 7.513 16.072 1.00 65.06 102 TRP A N 1
ATOM 806 C CA . TRP A 1 102 ? -15.646 7.504 15.035 1.00 65.06 102 TRP A CA 1
ATOM 807 C C . TRP A 1 102 ? -15.393 8.898 14.450 1.00 65.06 102 TRP A C 1
ATOM 809 O O . TRP A 1 102 ? -14.239 9.287 14.266 1.00 65.06 102 TRP A O 1
ATOM 819 N N . LEU A 1 103 ? -16.451 9.689 14.243 1.00 62.47 103 LEU A N 1
ATOM 820 C CA . LEU A 1 103 ? -16.374 11.052 13.701 1.00 62.47 103 LEU A CA 1
ATOM 821 C C . LEU A 1 103 ? -15.500 11.988 14.549 1.00 62.47 103 LEU A C 1
ATOM 823 O O . LEU A 1 103 ? -14.793 12.830 14.006 1.00 62.47 103 LEU A O 1
ATOM 827 N N . HIS A 1 104 ? -15.458 11.806 15.872 1.00 64.62 104 HIS A N 1
ATOM 828 C CA . HIS A 1 104 ? -14.623 12.628 16.764 1.00 64.62 104 HIS A CA 1
ATOM 829 C C . HIS A 1 104 ? -13.119 12.350 16.633 1.00 64.62 104 HIS A C 1
ATOM 831 O O . HIS A 1 104 ? -12.291 13.029 17.241 1.00 64.62 104 HIS A O 1
ATOM 837 N N . ARG A 1 105 ? -12.755 11.298 15.904 1.00 72.19 105 ARG A N 1
ATOM 838 C CA . ARG A 1 105 ? -11.433 10.677 15.929 1.00 72.19 105 ARG A CA 1
ATOM 839 C C . ARG A 1 105 ? -10.970 10.272 14.530 1.00 72.19 105 ARG A C 1
ATOM 841 O O . ARG A 1 105 ? -10.125 9.388 14.385 1.00 72.19 105 ARG A O 1
ATOM 848 N N . GLN A 1 106 ? -11.510 10.937 13.515 1.00 77.69 106 GLN A N 1
ATOM 849 C CA . GLN A 1 106 ? -11.266 10.616 12.121 1.00 77.69 106 GLN A CA 1
ATOM 850 C C . GLN A 1 106 ? -9.785 10.763 11.756 1.00 77.69 106 GLN A C 1
ATOM 852 O O . GLN A 1 106 ? -9.106 11.707 12.164 1.00 77.69 106 GLN A O 1
ATOM 857 N N . VAL A 1 107 ? -9.290 9.804 10.978 1.00 85.81 107 VAL A N 1
ATOM 858 C CA . VAL A 1 107 ? -7.958 9.877 10.379 1.00 85.81 107 VAL A CA 1
ATOM 859 C C . VAL A 1 107 ? -8.021 10.842 9.199 1.00 85.81 107 VAL A C 1
ATOM 861 O O . VAL A 1 107 ? -8.834 10.675 8.290 1.00 85.81 107 VAL A O 1
ATOM 864 N N . GLN A 1 108 ? -7.167 11.856 9.219 1.00 89.19 108 GLN A N 1
ATOM 865 C CA . GLN A 1 108 ? -7.046 12.835 8.149 1.00 89.19 108 GLN A CA 1
ATOM 866 C C . GLN A 1 108 ? -6.169 12.257 7.037 1.00 89.19 108 GLN A C 1
ATOM 868 O O . GLN A 1 108 ? -4.969 12.049 7.211 1.00 89.19 108 GLN A O 1
ATOM 873 N N . CYS A 1 109 ? -6.790 11.983 5.892 1.00 91.00 109 CYS A N 1
ATOM 874 C CA . CYS A 1 109 ? -6.100 11.575 4.676 1.00 91.00 109 CYS A CA 1
ATOM 875 C C . CYS A 1 109 ? -5.818 12.819 3.831 1.00 91.00 109 CYS A C 1
ATOM 877 O O . CYS A 1 109 ? -6.748 13.395 3.263 1.00 91.00 109 CYS A O 1
ATOM 879 N N . GLN A 1 110 ? -4.554 13.221 3.749 1.00 93.12 110 GLN A N 1
ATOM 880 C CA . GLN A 1 110 ? -4.102 14.300 2.874 1.00 93.12 110 GLN A CA 1
ATOM 881 C C . GLN A 1 110 ? -3.585 13.691 1.569 1.00 93.12 110 GLN A C 1
ATOM 883 O O . GLN A 1 110 ? -2.840 12.716 1.599 1.00 93.12 110 GLN A O 1
ATOM 888 N N . VAL A 1 111 ? -4.005 14.228 0.426 1.00 91.50 111 VAL A N 1
ATOM 889 C CA . VAL A 1 111 ? -3.544 13.776 -0.892 1.00 91.50 111 VAL A CA 1
ATOM 890 C C . VAL A 1 111 ? -2.701 14.893 -1.478 1.00 91.50 111 VAL A C 1
ATOM 892 O O . VAL A 1 111 ? -3.227 15.971 -1.743 1.00 91.50 111 VAL A O 1
ATOM 895 N N . ASP A 1 112 ? -1.416 14.624 -1.670 1.00 91.69 112 ASP A N 1
ATOM 896 C CA . ASP A 1 112 ? -0.456 15.584 -2.199 1.00 91.69 112 ASP A CA 1
ATOM 897 C C . ASP A 1 112 ? 0.245 14.994 -3.429 1.00 91.69 112 ASP A C 1
ATOM 899 O O . ASP A 1 112 ? 0.389 13.779 -3.587 1.00 91.69 112 ASP A O 1
ATOM 903 N N . VAL A 1 113 ? 0.700 15.868 -4.320 1.00 88.88 113 VAL A N 1
ATOM 904 C CA . VAL A 1 113 ? 1.588 15.488 -5.423 1.00 88.88 113 VAL A CA 1
ATOM 905 C C . VAL A 1 113 ? 3.018 15.481 -4.895 1.00 88.88 113 VAL A C 1
ATOM 907 O O . VAL A 1 113 ? 3.411 16.399 -4.172 1.00 88.88 113 VAL A O 1
ATOM 910 N N . SER A 1 114 ? 3.806 14.465 -5.250 1.00 84.94 114 SER A N 1
ATOM 911 C CA . SER A 1 114 ? 5.206 14.387 -4.832 1.00 84.94 114 SER A CA 1
ATOM 912 C C . SER A 1 114 ? 5.995 15.656 -5.223 1.00 84.94 114 SER A C 1
ATOM 914 O O . SER A 1 114 ? 5.747 16.255 -6.275 1.00 84.94 114 SER A O 1
ATOM 916 N N . PRO A 1 115 ? 6.971 16.097 -4.408 1.00 82.12 115 PRO A N 1
ATOM 917 C CA . PRO A 1 115 ? 7.751 17.309 -4.662 1.00 82.12 115 PRO A CA 1
ATOM 918 C C . PRO A 1 115 ? 8.524 17.235 -5.983 1.00 82.12 115 PRO A C 1
ATOM 920 O O . PRO A 1 115 ? 9.249 16.273 -6.232 1.00 82.12 115 PRO A O 1
ATOM 923 N N . ASN A 1 116 ? 8.365 18.259 -6.825 1.00 69.75 116 ASN A N 1
ATOM 924 C CA . ASN A 1 116 ? 8.922 18.362 -8.183 1.00 69.75 116 ASN A CA 1
ATOM 925 C C . ASN A 1 116 ? 10.457 18.271 -8.250 1.00 69.75 116 ASN A C 1
ATOM 927 O O . ASN A 1 116 ? 11.003 17.813 -9.252 1.00 69.75 116 ASN A O 1
ATOM 931 N N . THR A 1 117 ? 11.159 18.679 -7.197 1.00 61.59 117 THR A N 1
ATOM 932 C CA . THR A 1 117 ? 12.601 18.499 -7.061 1.00 61.59 117 THR A CA 1
ATOM 933 C C . THR A 1 117 ? 12.908 17.229 -6.283 1.00 61.59 117 THR A C 1
ATOM 935 O O . THR A 1 117 ? 12.428 17.031 -5.169 1.00 61.59 117 THR A O 1
ATOM 938 N N . SER A 1 118 ? 13.821 16.410 -6.808 1.00 56.81 118 SER A N 1
ATOM 939 C CA . SER A 1 118 ? 14.468 15.329 -6.051 1.00 56.81 118 SER A CA 1
ATOM 940 C C . SER A 1 118 ? 15.449 15.852 -4.991 1.00 56.81 118 SER A C 1
ATOM 942 O O . SER A 1 118 ? 16.322 15.118 -4.543 1.00 56.81 118 SER A O 1
ATOM 944 N N . SER A 1 119 ? 15.352 17.134 -4.612 1.00 60.44 119 SER A N 1
ATOM 945 C CA . SER A 1 119 ? 16.100 17.697 -3.493 1.00 60.44 119 SER A CA 1
ATOM 946 C C . SER A 1 119 ? 15.785 16.865 -2.254 1.00 60.44 119 SER A C 1
ATOM 948 O O . SER A 1 119 ? 14.621 16.819 -1.842 1.00 60.44 119 SER A O 1
ATOM 950 N N . SER A 1 120 ? 16.816 16.231 -1.692 1.00 65.81 120 SER A N 1
ATOM 951 C CA . SER A 1 120 ? 16.727 15.268 -0.587 1.00 65.81 120 SER A CA 1
ATOM 952 C C . SER A 1 120 ? 15.785 15.729 0.523 1.00 65.81 120 SER A C 1
ATOM 954 O O . SER A 1 120 ? 14.922 14.971 0.940 1.00 65.81 120 SER A O 1
ATOM 956 N N . ILE A 1 121 ? 15.843 17.010 0.890 1.00 80.69 121 ILE A N 1
ATOM 957 C CA . ILE A 1 121 ? 15.086 17.593 2.005 1.00 80.69 121 ILE A CA 1
ATOM 958 C C . ILE A 1 121 ? 13.563 17.451 1.844 1.00 80.69 121 ILE A C 1
ATOM 960 O O . ILE A 1 121 ? 12.870 17.113 2.801 1.00 80.69 121 ILE A O 1
ATOM 964 N N . ALA A 1 122 ? 13.006 17.716 0.658 1.00 83.81 122 ALA A N 1
ATOM 965 C CA . ALA A 1 122 ? 11.551 17.699 0.468 1.00 83.81 122 ALA A CA 1
ATOM 966 C C . ALA A 1 122 ? 10.993 16.266 0.489 1.00 83.81 122 ALA A C 1
ATOM 968 O O . ALA A 1 122 ? 9.961 16.008 1.111 1.00 83.81 122 ALA A O 1
ATOM 969 N N . ALA A 1 123 ? 11.698 15.333 -0.156 1.00 83.56 123 ALA A N 1
ATOM 970 C CA . ALA A 1 123 ? 11.342 13.918 -0.151 1.00 83.56 123 ALA A CA 1
ATOM 971 C C . ALA A 1 123 ? 11.553 13.285 1.234 1.00 83.56 123 ALA A C 1
ATOM 973 O O . ALA A 1 123 ? 10.692 12.545 1.707 1.00 83.56 123 ALA A O 1
ATOM 974 N N . GLU A 1 124 ? 12.636 13.639 1.924 1.00 86.00 124 GLU A N 1
ATOM 975 C CA . GLU A 1 124 ? 12.909 13.235 3.304 1.00 86.00 124 GLU A CA 1
ATOM 976 C C . GLU A 1 124 ? 11.818 13.734 4.258 1.00 86.00 124 GLU A C 1
ATOM 978 O O . GLU A 1 124 ? 11.288 12.961 5.052 1.00 86.00 124 GLU A O 1
ATOM 983 N N . THR A 1 125 ? 11.406 14.999 4.127 1.00 87.56 125 THR A N 1
ATOM 984 C CA . THR A 1 125 ? 10.325 15.584 4.938 1.00 87.56 125 THR A CA 1
ATOM 985 C C . THR A 1 125 ? 8.997 14.857 4.717 1.00 87.56 125 THR A C 1
ATOM 987 O O . THR A 1 125 ? 8.240 14.657 5.670 1.00 87.56 125 THR A O 1
ATOM 990 N N . ALA A 1 126 ? 8.705 14.445 3.479 1.00 87.31 126 ALA A N 1
ATOM 991 C CA . ALA A 1 126 ? 7.519 13.652 3.170 1.00 87.31 126 ALA A CA 1
ATOM 992 C C . ALA A 1 126 ? 7.595 12.252 3.814 1.00 87.31 126 ALA A C 1
ATOM 994 O O . ALA A 1 126 ? 6.640 11.817 4.452 1.00 87.31 126 ALA A O 1
ATOM 995 N N . LEU A 1 127 ? 8.755 11.586 3.731 1.00 89.25 127 LEU A N 1
ATOM 996 C CA . LEU A 1 127 ? 9.002 10.263 4.326 1.00 89.25 127 LEU A CA 1
ATOM 997 C C . LEU A 1 127 ? 9.178 10.276 5.852 1.00 89.25 127 LEU A C 1
ATOM 999 O O . LEU A 1 127 ? 9.189 9.208 6.469 1.00 89.25 127 LEU A O 1
ATOM 1003 N N . ALA A 1 128 ? 9.342 11.445 6.470 1.00 88.88 128 ALA A N 1
ATOM 1004 C CA . ALA A 1 128 ? 9.372 11.601 7.923 1.00 88.88 128 ALA A CA 1
ATOM 1005 C C . ALA A 1 128 ? 7.980 11.441 8.559 1.00 88.88 128 ALA A C 1
ATOM 1007 O O . ALA A 1 128 ? 7.876 11.280 9.773 1.00 88.88 128 ALA A O 1
ATOM 1008 N N . LYS A 1 129 ? 6.913 11.481 7.753 1.00 91.69 129 LYS A N 1
ATOM 1009 C CA . LYS A 1 129 ? 5.523 11.275 8.171 1.00 91.69 129 LYS A CA 1
ATOM 1010 C C . LYS A 1 129 ? 4.988 9.974 7.588 1.00 91.69 129 LYS A C 1
ATOM 1012 O O . LYS A 1 129 ? 5.479 9.487 6.579 1.00 91.69 129 LYS A O 1
ATOM 1017 N N . SER A 1 130 ? 3.923 9.454 8.190 1.00 95.25 130 SER A N 1
ATOM 1018 C CA . SER A 1 130 ? 3.253 8.258 7.680 1.00 95.25 130 SER A CA 1
ATOM 1019 C C . SER A 1 130 ? 2.616 8.537 6.325 1.00 95.25 130 SER A C 1
ATOM 1021 O O . SER A 1 130 ? 1.777 9.437 6.195 1.00 95.25 130 SER A O 1
ATOM 1023 N N . CYS A 1 131 ? 3.014 7.769 5.316 1.00 95.88 131 CYS A N 1
ATOM 1024 C CA . CYS A 1 131 ? 2.603 8.021 3.945 1.00 95.88 131 CYS A CA 1
ATOM 1025 C C . CYS A 1 131 ? 2.389 6.744 3.125 1.00 95.88 131 CYS A C 1
ATOM 1027 O O . CYS A 1 131 ? 2.899 5.669 3.438 1.00 95.88 131 CYS A O 1
ATOM 1029 N N . ILE A 1 132 ? 1.609 6.877 2.055 1.00 97.44 132 ILE A N 1
ATOM 1030 C CA . ILE A 1 132 ? 1.439 5.885 0.997 1.00 97.44 132 ILE A CA 1
ATOM 1031 C C . ILE A 1 132 ? 1.919 6.537 -0.295 1.00 97.44 132 ILE A C 1
ATOM 1033 O O . ILE A 1 132 ? 1.282 7.447 -0.824 1.00 97.44 132 ILE A O 1
ATOM 1037 N N . VAL A 1 133 ? 3.060 6.082 -0.791 1.00 95.94 133 VAL A N 1
ATOM 1038 C CA . VAL A 1 133 ? 3.667 6.532 -2.040 1.00 95.94 133 VAL A CA 1
ATOM 1039 C C . VAL A 1 133 ? 3.111 5.682 -3.173 1.00 95.94 133 VAL A C 1
ATOM 1041 O O . VAL A 1 133 ? 3.245 4.457 -3.152 1.00 95.94 133 VAL A O 1
ATOM 1044 N N . VAL A 1 134 ? 2.483 6.328 -4.154 1.00 95.12 134 VAL A N 1
ATOM 1045 C CA . VAL A 1 134 ? 1.866 5.659 -5.304 1.00 95.12 134 VAL A CA 1
ATOM 1046 C C . VAL A 1 134 ? 2.731 5.865 -6.540 1.00 95.12 134 VAL A C 1
ATOM 1048 O O . VAL A 1 134 ? 3.050 6.998 -6.904 1.00 95.12 134 VAL A O 1
ATOM 1051 N N . GLY A 1 135 ? 3.084 4.763 -7.199 1.00 91.38 135 GLY A N 1
ATOM 1052 C CA . GLY A 1 135 ? 3.872 4.775 -8.430 1.00 91.38 135 GLY A CA 1
ATOM 1053 C C . GLY A 1 135 ? 5.360 4.488 -8.221 1.00 91.38 135 GLY A C 1
ATOM 1054 O O . GLY A 1 135 ? 5.917 4.664 -7.140 1.00 91.38 135 GLY A O 1
ATOM 1055 N N . GLY A 1 136 ? 5.995 3.990 -9.285 1.00 89.06 136 GLY A N 1
ATOM 1056 C CA . GLY A 1 136 ? 7.420 3.641 -9.293 1.00 89.06 136 GLY A CA 1
ATOM 1057 C C . GLY A 1 136 ? 8.338 4.862 -9.398 1.00 89.06 136 GLY A C 1
ATOM 1058 O O . GLY A 1 136 ? 7.892 5.974 -9.689 1.00 89.06 136 GLY A O 1
ATOM 1059 N N . ALA A 1 137 ? 9.644 4.651 -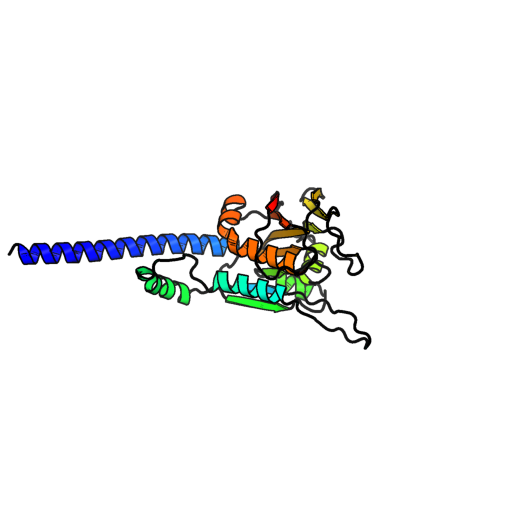9.227 1.00 88.56 137 ALA A N 1
ATOM 1060 C CA . ALA A 1 137 ? 10.653 5.721 -9.227 1.00 88.56 137 ALA A CA 1
ATOM 1061 C C . ALA A 1 137 ? 10.726 6.553 -10.521 1.00 88.56 137 ALA A C 1
ATOM 1063 O O . ALA A 1 137 ? 11.158 7.703 -10.492 1.00 88.56 137 ALA A O 1
ATOM 1064 N N . SER A 1 138 ? 10.286 5.999 -11.655 1.00 82.75 138 SER A N 1
ATOM 1065 C CA . SER A 1 138 ? 10.186 6.726 -12.929 1.00 82.75 138 SER A CA 1
ATOM 1066 C C . SER A 1 138 ? 9.050 7.751 -12.967 1.00 82.75 138 SER A C 1
ATOM 1068 O O . SER A 1 138 ? 9.003 8.553 -13.896 1.00 82.75 138 SER A O 1
ATOM 1070 N N . ARG A 1 139 ? 8.133 7.725 -11.989 1.00 82.75 139 ARG A N 1
ATOM 1071 C CA . ARG A 1 139 ? 6.936 8.582 -11.933 1.00 82.75 139 ARG A CA 1
ATOM 1072 C C . ARG A 1 139 ? 6.783 9.358 -10.623 1.00 82.75 139 ARG A C 1
ATOM 1074 O O . ARG A 1 139 ? 6.168 10.422 -10.613 1.00 82.75 139 ARG A O 1
ATOM 1081 N N . ASN A 1 140 ? 7.398 8.874 -9.544 1.00 88.25 140 ASN A N 1
ATOM 1082 C CA . ASN A 1 140 ? 7.303 9.467 -8.217 1.00 88.25 140 ASN A CA 1
ATOM 1083 C C . ASN A 1 140 ? 8.695 9.774 -7.626 1.00 88.25 140 ASN A C 1
ATOM 1085 O O . ASN A 1 140 ? 9.475 8.863 -7.332 1.00 88.25 140 ASN A O 1
ATOM 1089 N N . SER A 1 141 ? 9.002 11.061 -7.418 1.00 88.06 141 SER A N 1
ATOM 1090 C CA . SER A 1 141 ? 10.296 11.512 -6.877 1.00 88.06 141 SER A CA 1
ATOM 1091 C C . SER A 1 141 ? 10.585 10.997 -5.463 1.00 88.06 141 SER A C 1
ATOM 1093 O O . SER A 1 141 ? 11.738 10.717 -5.143 1.00 88.06 141 SER A O 1
ATOM 1095 N N . VAL A 1 142 ? 9.558 10.807 -4.630 1.00 91.19 142 VAL A N 1
ATOM 1096 C CA . VAL A 1 142 ? 9.706 10.280 -3.262 1.00 91.19 142 VAL A CA 1
ATOM 1097 C C . VAL A 1 142 ? 10.079 8.804 -3.295 1.00 91.19 142 VAL A C 1
ATOM 1099 O O . VAL A 1 142 ? 10.941 8.368 -2.535 1.00 91.19 142 VAL A O 1
ATOM 1102 N N . ARG A 1 143 ? 9.488 8.036 -4.219 1.00 92.31 143 ARG A N 1
ATOM 1103 C CA . ARG A 1 143 ? 9.887 6.645 -4.463 1.00 92.31 143 ARG A CA 1
ATOM 1104 C C . ARG A 1 143 ? 11.334 6.566 -4.942 1.00 92.31 143 ARG A C 1
ATOM 1106 O O . ARG A 1 143 ? 12.087 5.733 -4.448 1.00 92.31 143 ARG A O 1
ATOM 1113 N N . LYS A 1 144 ? 11.724 7.445 -5.869 1.00 89.12 144 LYS A N 1
ATOM 1114 C CA . LYS A 1 144 ? 13.103 7.536 -6.361 1.00 89.12 144 LYS A CA 1
ATOM 1115 C C . LYS A 1 144 ? 14.089 7.817 -5.224 1.00 89.12 144 LYS A C 1
ATOM 1117 O O . LYS A 1 144 ? 15.033 7.055 -5.057 1.00 89.12 144 LYS A O 1
ATOM 1122 N N . TYR A 1 145 ? 13.814 8.830 -4.402 1.00 89.69 145 TYR A N 1
ATOM 1123 C CA . TYR A 1 145 ? 14.629 9.144 -3.227 1.00 89.69 145 TYR A CA 1
ATOM 1124 C C . TYR A 1 145 ? 14.694 7.966 -2.242 1.00 89.69 145 TYR A C 1
ATOM 1126 O O . TYR A 1 145 ? 15.768 7.618 -1.771 1.00 89.69 145 TYR A O 1
ATOM 1134 N N . GLY A 1 146 ? 13.570 7.285 -1.988 1.00 88.50 146 GLY A N 1
ATOM 1135 C CA . GLY A 1 146 ? 13.536 6.109 -1.115 1.00 88.50 146 GLY A CA 1
ATOM 1136 C C . GLY A 1 146 ? 14.438 4.962 -1.588 1.00 88.50 146 GLY A C 1
ATOM 1137 O O . GLY A 1 146 ? 15.004 4.264 -0.749 1.00 88.50 146 GLY A O 1
ATOM 1138 N N . LEU A 1 147 ? 14.597 4.772 -2.903 1.00 89.31 147 LEU A N 1
ATOM 1139 C CA . LEU A 1 147 ? 15.538 3.796 -3.469 1.00 89.31 147 LEU A CA 1
ATOM 1140 C C . LEU A 1 147 ? 16.997 4.255 -3.349 1.00 89.31 147 LEU A C 1
ATOM 1142 O O . LEU A 1 147 ? 17.864 3.442 -3.031 1.00 89.31 147 LEU A O 1
ATOM 1146 N N . GLU A 1 148 ? 17.264 5.540 -3.597 1.00 88.31 148 GLU A N 1
ATOM 1147 C CA . GLU A 1 148 ? 18.604 6.140 -3.493 1.00 88.31 148 GLU A CA 1
ATOM 1148 C C . GLU A 1 148 ? 19.131 6.103 -2.048 1.00 88.31 148 GLU A C 1
ATOM 1150 O O . GLU A 1 148 ? 20.287 5.750 -1.826 1.00 88.31 148 GLU A O 1
ATOM 1155 N N . ASP A 1 149 ? 18.263 6.369 -1.069 1.00 85.44 149 ASP A N 1
ATOM 1156 C CA . ASP A 1 149 ? 18.546 6.315 0.374 1.00 85.44 149 ASP A CA 1
ATOM 1157 C C . ASP A 1 149 ? 18.504 4.882 0.955 1.00 85.44 149 ASP A C 1
ATOM 1159 O O . ASP A 1 149 ? 18.666 4.672 2.154 1.00 85.44 149 ASP A O 1
ATOM 1163 N N . ALA A 1 150 ? 18.244 3.863 0.127 1.00 84.06 150 ALA A N 1
ATOM 1164 C CA . ALA A 1 150 ? 18.064 2.466 0.546 1.00 84.06 150 ALA A CA 1
ATOM 1165 C C . ALA A 1 150 ? 16.982 2.239 1.630 1.00 84.06 150 ALA A C 1
ATOM 1167 O O . ALA A 1 150 ? 16.937 1.179 2.264 1.00 84.06 150 ALA A O 1
ATOM 1168 N N . THR A 1 151 ? 16.076 3.205 1.814 1.00 85.00 151 THR A N 1
ATOM 1169 C CA . THR A 1 151 ? 14.865 3.056 2.629 1.00 85.00 151 THR A CA 1
ATOM 1170 C C . THR A 1 151 ? 13.925 2.033 1.981 1.00 85.00 151 THR A C 1
ATOM 1172 O O . THR A 1 151 ? 13.387 1.162 2.662 1.00 85.00 151 THR A O 1
ATOM 1175 N N . ALA A 1 152 ? 13.757 2.112 0.662 1.00 85.56 152 ALA A N 1
ATOM 1176 C CA . ALA A 1 152 ? 13.062 1.122 -0.146 1.00 85.56 152 ALA A CA 1
ATOM 1177 C C . ALA A 1 152 ? 14.026 0.032 -0.637 1.00 85.56 152 ALA A C 1
ATOM 1179 O O . ALA A 1 152 ? 15.146 0.307 -1.069 1.00 85.56 152 ALA A O 1
ATOM 1180 N N . LYS A 1 153 ? 13.566 -1.214 -0.594 1.00 90.31 153 LYS A N 1
ATOM 1181 C CA . LYS A 1 153 ? 14.349 -2.433 -0.823 1.00 90.31 153 LYS A CA 1
ATOM 1182 C C . LYS A 1 153 ? 13.841 -3.251 -1.996 1.00 90.31 153 LYS A C 1
ATOM 1184 O O . LYS A 1 153 ? 14.621 -3.996 -2.586 1.00 90.31 153 LYS A O 1
ATOM 1189 N N . ALA A 1 154 ? 12.558 -3.149 -2.323 1.00 92.44 154 ALA A N 1
ATOM 1190 C CA . ALA A 1 154 ? 12.003 -3.770 -3.518 1.00 92.44 154 ALA A CA 1
ATOM 1191 C C . ALA A 1 154 ? 12.264 -2.888 -4.741 1.00 92.44 154 ALA A C 1
ATOM 1193 O O . ALA A 1 154 ? 12.254 -1.670 -4.628 1.00 92.44 154 ALA A O 1
ATOM 1194 N N . THR A 1 155 ? 12.479 -3.457 -5.920 1.00 92.44 155 THR A N 1
ATOM 1195 C CA . THR A 1 155 ? 12.619 -2.706 -7.175 1.00 92.44 155 THR A CA 1
ATOM 1196 C C . THR A 1 155 ? 12.106 -3.556 -8.328 1.00 92.44 155 THR A C 1
ATOM 1198 O O . THR A 1 155 ? 12.494 -4.718 -8.462 1.00 92.44 155 THR A O 1
ATOM 1201 N N . LEU A 1 156 ? 11.228 -3.001 -9.161 1.00 89.69 156 LEU A N 1
ATOM 1202 C CA . LEU A 1 156 ? 10.816 -3.658 -10.406 1.00 89.69 156 LEU A CA 1
ATOM 1203 C C . LEU A 1 156 ? 11.929 -3.539 -11.450 1.00 89.69 156 LEU A C 1
ATOM 1205 O O . LEU A 1 156 ? 12.602 -2.513 -11.536 1.00 89.69 156 LEU A O 1
ATOM 1209 N N . ALA A 1 157 ? 12.120 -4.566 -12.273 1.00 85.06 157 ALA A N 1
ATOM 1210 C CA . ALA A 1 157 ? 13.015 -4.475 -13.420 1.00 85.06 157 ALA A CA 1
ATOM 1211 C C . ALA A 1 157 ? 12.599 -3.288 -14.305 1.00 85.06 157 ALA A C 1
ATOM 1213 O O . ALA A 1 157 ? 11.429 -3.151 -14.659 1.00 85.06 157 ALA A O 1
ATOM 1214 N N . GLY A 1 158 ? 13.553 -2.401 -14.592 1.00 74.88 158 GLY A N 1
ATOM 1215 C CA . GLY A 1 158 ? 13.306 -1.165 -15.338 1.00 74.88 158 GLY A CA 1
ATOM 1216 C C . GLY A 1 158 ? 12.770 0.014 -14.535 1.00 74.88 158 GLY A C 1
ATOM 1217 O O . GLY A 1 158 ? 12.638 1.116 -15.074 1.00 74.88 158 GLY A O 1
ATOM 1218 N N . GLU A 1 159 ? 12.514 -0.158 -13.238 1.00 79.62 159 GLU A N 1
ATOM 1219 C CA . GLU A 1 159 ? 12.154 0.949 -12.359 1.00 79.62 159 GLU A CA 1
ATOM 1220 C C . GLU A 1 159 ? 13.308 1.966 -12.298 1.00 79.62 159 GLU A C 1
ATOM 1222 O O . GLU A 1 159 ? 14.421 1.646 -11.890 1.00 79.62 159 GLU A O 1
ATOM 1227 N N . GLY A 1 160 ? 13.041 3.199 -12.740 1.00 67.75 160 GLY A N 1
ATOM 1228 C CA . GLY A 1 160 ? 14.035 4.280 -12.809 1.00 67.75 160 GLY A CA 1
ATOM 1229 C C . GLY A 1 160 ? 14.555 4.591 -14.216 1.00 67.75 160 GLY A C 1
ATOM 1230 O O . GLY A 1 160 ? 15.167 5.641 -14.402 1.00 67.75 160 GLY A O 1
ATOM 1231 N N . PHE A 1 161 ? 14.243 3.762 -15.218 1.00 67.12 161 PHE A N 1
ATOM 1232 C CA . PHE A 1 161 ? 14.575 4.021 -16.621 1.00 67.12 161 PHE A CA 1
ATOM 1233 C C . PHE A 1 161 ? 13.304 4.359 -17.414 1.00 67.12 161 PHE A C 1
ATOM 1235 O O . PHE A 1 161 ? 12.626 3.455 -17.894 1.00 67.12 161 PHE A O 1
ATOM 1242 N N . PRO A 1 162 ? 12.960 5.651 -17.591 1.00 61.59 162 PRO A N 1
ATOM 1243 C CA . PRO A 1 162 ? 11.709 6.057 -18.242 1.00 61.59 162 PRO A CA 1
ATOM 1244 C C . PRO A 1 162 ? 11.599 5.634 -19.716 1.00 61.59 162 PRO A C 1
ATOM 1246 O O . PRO A 1 162 ? 10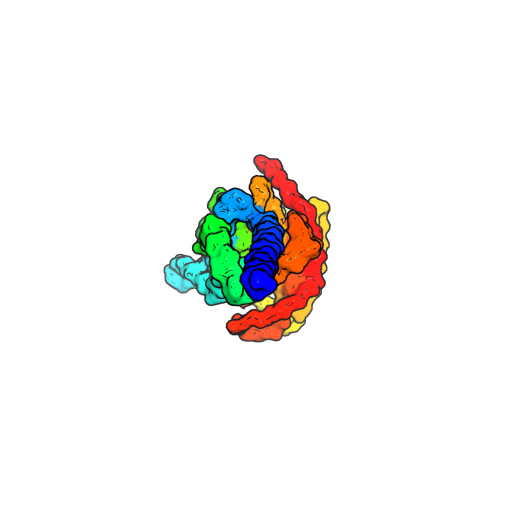.515 5.693 -20.281 1.00 61.59 162 PRO A O 1
ATOM 1249 N N . GLN A 1 163 ? 12.706 5.216 -20.339 1.00 59.25 163 GLN A N 1
ATOM 1250 C CA . GLN A 1 163 ? 12.759 4.791 -21.741 1.00 59.25 163 GLN A CA 1
ATOM 1251 C C . GLN A 1 163 ? 12.672 3.272 -21.935 1.00 59.25 163 GLN A C 1
ATOM 1253 O O . GLN A 1 163 ? 12.675 2.821 -23.080 1.00 59.25 163 GLN A O 1
ATOM 1258 N N . GLN A 1 164 ? 12.628 2.467 -20.865 1.00 62.53 164 GLN A N 1
ATOM 1259 C CA . GLN A 1 164 ? 12.458 1.029 -21.052 1.00 62.53 164 GLN A CA 1
ATOM 1260 C C . GLN A 1 164 ? 11.029 0.714 -21.510 1.00 62.53 164 GLN A C 1
ATOM 1262 O O . GLN A 1 164 ? 10.074 1.266 -20.953 1.00 62.53 164 GLN A O 1
ATOM 1267 N N . PRO A 1 165 ? 10.871 -0.154 -22.524 1.00 62.34 165 PRO A N 1
ATOM 1268 C CA . PRO A 1 165 ? 9.556 -0.576 -22.968 1.00 62.34 165 PRO A CA 1
ATOM 1269 C C . PRO A 1 165 ? 8.817 -1.250 -21.811 1.00 62.34 165 PRO A C 1
ATOM 1271 O O . PRO A 1 165 ? 9.395 -2.025 -21.047 1.00 62.34 165 PRO A O 1
ATOM 1274 N N . VAL A 1 166 ? 7.530 -0.928 -21.684 1.00 69.94 166 VAL A N 1
ATOM 1275 C CA . VAL A 1 166 ? 6.639 -1.628 -20.758 1.00 69.94 166 VAL A CA 1
ATOM 1276 C C . VAL A 1 166 ? 6.615 -3.100 -21.180 1.00 69.94 166 VAL A C 1
ATOM 1278 O O . VAL A 1 166 ? 6.358 -3.353 -22.360 1.00 69.94 166 VAL A O 1
ATOM 1281 N N . PRO A 1 167 ? 6.887 -4.053 -20.268 1.00 69.12 167 PRO A N 1
ATOM 1282 C CA . PRO A 1 167 ? 6.888 -5.466 -20.609 1.00 69.12 167 PRO A CA 1
ATOM 1283 C C . PRO A 1 167 ? 5.556 -5.889 -21.234 1.00 69.12 167 PRO A C 1
ATOM 1285 O O . PRO A 1 167 ? 4.480 -5.428 -20.835 1.00 69.12 167 PRO A O 1
ATOM 1288 N N . ILE A 1 168 ? 5.656 -6.731 -22.256 1.00 75.94 168 ILE A N 1
ATOM 1289 C CA . ILE A 1 168 ? 4.545 -7.163 -23.109 1.00 75.94 168 ILE A CA 1
ATOM 1290 C C . ILE A 1 168 ? 3.872 -8.394 -22.474 1.00 75.94 168 ILE A C 1
ATOM 1292 O O . ILE A 1 168 ? 4.540 -9.165 -21.781 1.00 75.94 168 ILE A O 1
ATOM 1296 N N . PRO A 1 169 ? 2.564 -8.636 -22.703 1.00 75.38 169 PRO A N 1
ATOM 1297 C CA . PRO A 1 169 ? 1.920 -9.874 -22.282 1.00 75.38 169 PRO A CA 1
ATOM 1298 C C . PRO A 1 169 ? 2.726 -11.132 -22.619 1.00 75.38 169 PRO A C 1
ATOM 1300 O O . PRO A 1 169 ? 3.065 -11.378 -23.774 1.00 75.38 169 PRO A O 1
ATOM 1303 N N . GLY A 1 170 ? 3.001 -11.939 -21.593 1.00 72.06 170 GLY A N 1
ATOM 1304 C CA . GLY A 1 170 ? 3.800 -13.162 -21.708 1.00 72.06 170 GLY A CA 1
ATOM 1305 C C . GLY A 1 170 ? 5.293 -12.983 -21.421 1.00 72.06 170 GLY A C 1
ATOM 1306 O O . GLY A 1 170 ? 5.982 -13.988 -21.260 1.00 72.06 170 GLY A O 1
ATOM 1307 N N . GLU A 1 171 ? 5.788 -11.751 -21.286 1.00 82.75 171 GLU A N 1
ATOM 1308 C CA . GLU A 1 171 ? 7.152 -11.505 -20.819 1.00 82.75 171 GLU A CA 1
ATOM 1309 C C . GLU A 1 171 ? 7.275 -11.699 -19.304 1.00 82.75 171 GLU A C 1
ATOM 1311 O O . GLU A 1 171 ? 6.336 -11.507 -18.523 1.00 82.75 171 GLU A O 1
ATOM 1316 N N . GLU A 1 172 ? 8.470 -12.107 -18.887 1.00 85.88 172 GLU A N 1
ATOM 1317 C CA . GLU A 1 172 ? 8.804 -12.302 -17.486 1.00 85.88 172 GLU A CA 1
ATOM 1318 C C . GLU A 1 172 ? 9.128 -10.954 -16.832 1.00 85.88 172 GLU A C 1
ATOM 1320 O O . GLU A 1 172 ? 10.122 -10.302 -17.156 1.00 85.88 172 GLU A O 1
ATOM 1325 N N . VAL A 1 173 ? 8.310 -10.543 -15.865 1.00 88.75 173 VAL A N 1
ATOM 1326 C CA . VAL A 1 173 ? 8.583 -9.369 -15.032 1.00 88.75 173 VAL A CA 1
ATOM 1327 C C . VAL A 1 173 ? 9.340 -9.826 -13.796 1.00 88.75 173 VAL A C 1
ATOM 1329 O O . VAL A 1 173 ? 8.968 -10.806 -13.150 1.00 88.75 173 VAL A O 1
ATOM 1332 N N . THR A 1 174 ? 10.410 -9.109 -13.453 1.00 91.38 174 THR A N 1
ATOM 1333 C CA . THR A 1 174 ? 11.234 -9.401 -12.275 1.00 91.38 174 THR A CA 1
ATOM 1334 C C . THR A 1 174 ? 11.081 -8.302 -11.227 1.00 91.38 174 THR A C 1
ATOM 1336 O O . THR A 1 174 ? 11.224 -7.121 -11.535 1.00 91.38 174 THR A O 1
ATOM 1339 N N . VAL A 1 175 ? 10.845 -8.684 -9.974 1.00 94.06 175 VAL A N 1
ATOM 1340 C CA . VAL A 1 175 ? 11.025 -7.838 -8.787 1.00 94.06 175 VAL A CA 1
ATOM 1341 C C . VAL A 1 175 ? 12.296 -8.289 -8.083 1.00 94.06 175 VAL A C 1
ATOM 1343 O O . VAL A 1 175 ? 12.446 -9.465 -7.761 1.00 94.06 175 VAL A O 1
ATOM 1346 N N . THR A 1 176 ? 13.205 -7.359 -7.821 1.00 93.31 176 THR A N 1
ATOM 1347 C CA . THR A 1 176 ? 14.387 -7.593 -6.987 1.00 93.31 176 THR A CA 1
ATOM 1348 C C . THR A 1 176 ? 14.136 -7.020 -5.600 1.00 93.31 176 THR A C 1
ATOM 1350 O O . THR A 1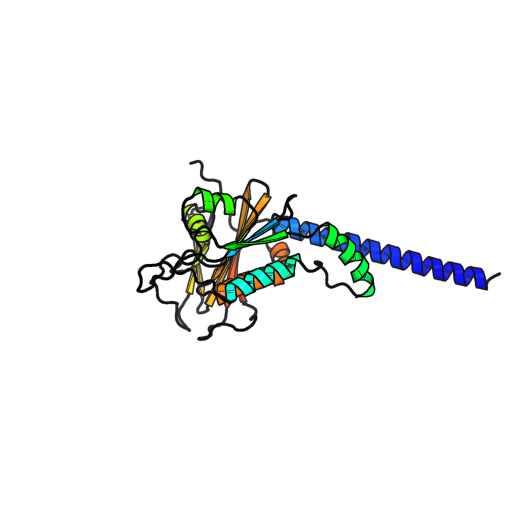 176 ? 13.747 -5.866 -5.478 1.00 93.31 176 THR A O 1
ATOM 1353 N N . ILE A 1 177 ? 14.356 -7.811 -4.556 1.00 92.94 177 ILE A N 1
ATOM 1354 C CA . ILE A 1 177 ? 14.231 -7.401 -3.156 1.00 92.94 177 ILE A CA 1
ATOM 1355 C C . ILE A 1 177 ? 15.611 -7.480 -2.514 1.00 92.94 177 ILE A C 1
ATOM 1357 O O . ILE A 1 177 ? 16.237 -8.541 -2.507 1.00 92.94 177 ILE A O 1
ATOM 1361 N N . ARG A 1 178 ? 16.080 -6.358 -1.970 1.00 89.25 178 ARG A N 1
ATOM 1362 C CA . ARG A 1 178 ? 17.329 -6.273 -1.214 1.00 89.25 178 ARG A CA 1
ATOM 1363 C C . ARG A 1 178 ? 17.094 -6.623 0.253 1.00 89.25 178 ARG A C 1
ATOM 1365 O O . ARG A 1 178 ? 16.333 -5.959 0.952 1.00 89.25 178 ARG A O 1
ATOM 1372 N N . HIS A 1 179 ? 17.789 -7.638 0.739 1.00 85.38 179 HIS A N 1
ATOM 1373 C CA . HIS A 1 179 ? 17.812 -8.001 2.152 1.00 85.38 179 HIS A CA 1
ATOM 1374 C C . HIS A 1 179 ? 18.829 -7.157 2.928 1.00 85.38 179 HIS A C 1
ATOM 1376 O O . HIS A 1 179 ? 19.705 -6.512 2.351 1.00 85.38 179 HIS A O 1
ATOM 1382 N N . GLY A 1 180 ? 18.690 -7.116 4.257 1.00 74.31 180 GLY A N 1
ATOM 1383 C CA . GLY A 1 180 ? 19.563 -6.310 5.126 1.00 74.31 180 GLY A CA 1
ATOM 1384 C C . GLY A 1 180 ? 21.022 -6.780 5.160 1.00 74.31 180 GLY A C 1
ATOM 1385 O O . GLY A 1 180 ? 21.907 -5.994 5.471 1.00 74.31 180 GLY A O 1
ATOM 1386 N N . ASP A 1 181 ? 21.271 -8.035 4.799 1.00 79.00 181 ASP A N 1
ATOM 1387 C CA . ASP A 1 181 ? 22.596 -8.646 4.635 1.00 79.00 181 ASP A CA 1
ATOM 1388 C C . ASP A 1 181 ? 23.225 -8.369 3.253 1.00 79.00 181 ASP A C 1
ATOM 1390 O O . ASP A 1 181 ? 24.317 -8.849 2.960 1.00 79.00 181 ASP A O 1
ATOM 1394 N N . GLY A 1 182 ? 22.541 -7.602 2.396 1.00 77.94 182 GLY A N 1
ATOM 1395 C CA . GLY A 1 182 ? 22.962 -7.313 1.028 1.00 77.94 182 GLY A CA 1
ATOM 1396 C C . GLY A 1 182 ? 22.560 -8.379 0.006 1.00 77.94 182 GLY A C 1
ATOM 1397 O O . GLY A 1 182 ? 22.762 -8.158 -1.190 1.00 77.94 182 GLY A O 1
ATOM 1398 N N . ASN A 1 183 ? 21.949 -9.493 0.426 1.00 84.88 183 ASN A N 1
ATOM 1399 C CA . ASN A 1 183 ? 21.476 -10.515 -0.501 1.00 84.88 183 ASN A CA 1
ATOM 1400 C C . ASN A 1 183 ? 20.313 -9.992 -1.350 1.00 84.88 183 ASN A C 1
ATOM 1402 O O . ASN A 1 183 ? 19.439 -9.258 -0.884 1.00 84.88 183 ASN A O 1
ATOM 1406 N N . LEU A 1 184 ? 20.291 -10.393 -2.620 1.00 89.69 184 LEU A N 1
ATOM 1407 C CA . LEU A 1 184 ? 19.231 -10.038 -3.555 1.00 89.69 184 LEU A CA 1
ATOM 1408 C C . LEU A 1 184 ? 18.343 -11.253 -3.796 1.00 89.69 184 LEU A C 1
ATOM 1410 O O . LEU A 1 184 ? 18.808 -12.296 -4.250 1.00 89.69 184 LEU A O 1
ATOM 1414 N N . GLN A 1 185 ? 17.051 -11.101 -3.532 1.00 92.00 185 GLN A N 1
ATOM 1415 C CA . GLN A 1 185 ? 16.043 -12.081 -3.903 1.00 92.00 185 GLN A CA 1
ATOM 1416 C C . GLN A 1 185 ? 15.313 -11.598 -5.150 1.00 92.00 185 GLN A C 1
ATOM 1418 O O . GLN A 1 185 ? 14.764 -10.500 -5.166 1.00 92.00 185 GLN A O 1
ATOM 1423 N N . GLN A 1 186 ? 15.290 -12.424 -6.192 1.00 93.06 186 GLN A N 1
ATOM 1424 C CA . GLN A 1 186 ? 14.538 -12.139 -7.408 1.00 93.06 186 GLN A CA 1
ATOM 1425 C C . GLN A 1 186 ? 13.256 -12.959 -7.425 1.00 93.06 186 GLN A C 1
ATOM 1427 O O . GLN A 1 186 ? 13.284 -14.179 -7.273 1.00 93.06 186 GLN A O 1
ATOM 1432 N N . ILE A 1 187 ? 12.136 -12.280 -7.622 1.00 92.25 187 ILE A N 1
ATOM 1433 C CA . ILE A 1 187 ? 10.832 -12.890 -7.854 1.00 92.25 187 ILE A CA 1
ATOM 1434 C C . ILE A 1 187 ? 10.478 -12.604 -9.295 1.00 92.25 187 ILE A C 1
ATOM 1436 O O . ILE A 1 187 ? 10.462 -11.449 -9.717 1.00 92.25 187 ILE A O 1
ATOM 1440 N N . LYS A 1 188 ? 10.218 -13.665 -10.044 1.00 91.94 188 LYS A N 1
ATOM 1441 C CA . LYS A 1 188 ? 9.943 -13.586 -11.467 1.00 91.94 188 LYS A CA 1
ATOM 1442 C C . LYS A 1 188 ? 8.594 -14.205 -11.754 1.00 91.94 188 LYS A C 1
ATOM 1444 O O . LYS A 1 188 ? 8.276 -15.261 -11.210 1.00 91.94 188 LYS A O 1
ATOM 1449 N N . ALA A 1 189 ? 7.804 -13.545 -12.587 1.00 89.31 189 ALA A N 1
ATOM 1450 C CA . ALA A 1 189 ? 6.526 -14.077 -13.021 1.00 89.31 189 ALA A CA 1
ATOM 1451 C C . ALA A 1 189 ? 6.212 -13.620 -14.442 1.00 89.31 189 ALA A C 1
ATOM 1453 O O . ALA A 1 189 ? 6.448 -12.470 -14.805 1.00 89.31 189 ALA A O 1
ATOM 1454 N N . CYS A 1 190 ? 5.580 -14.496 -15.218 1.00 88.06 190 CYS A N 1
ATOM 1455 C CA . CYS A 1 190 ? 4.957 -14.140 -16.494 1.00 88.06 190 CYS A CA 1
ATOM 1456 C C . CYS A 1 190 ? 3.593 -13.465 -16.251 1.00 88.06 190 CYS A C 1
ATOM 1458 O O . CYS A 1 190 ? 2.567 -13.902 -16.770 1.00 88.06 190 CYS A O 1
ATOM 1460 N N . LYS A 1 191 ? 3.569 -12.431 -15.405 1.00 88.12 191 LYS A N 1
ATOM 1461 C CA . LYS A 1 191 ? 2.392 -11.649 -14.993 1.00 88.12 191 LYS A CA 1
ATOM 1462 C C . LYS A 1 191 ? 2.785 -10.181 -14.853 1.00 88.12 191 LYS A C 1
ATOM 1464 O O . LYS A 1 191 ? 3.951 -9.876 -14.609 1.00 88.12 191 LYS A O 1
ATOM 1469 N N . ASN A 1 192 ? 1.804 -9.285 -14.895 1.00 88.38 192 ASN A N 1
ATOM 1470 C CA . ASN A 1 192 ? 2.008 -7.924 -14.413 1.00 88.38 192 ASN A CA 1
ATOM 1471 C C . ASN A 1 192 ? 2.334 -7.983 -12.916 1.00 88.38 192 ASN A C 1
ATOM 1473 O O . ASN A 1 192 ? 1.547 -8.521 -12.140 1.00 88.38 192 ASN A O 1
ATOM 1477 N N . LEU A 1 193 ? 3.475 -7.436 -12.497 1.00 92.12 193 LEU A N 1
ATOM 1478 C CA . LEU A 1 193 ? 3.838 -7.401 -11.082 1.00 92.12 193 LEU A CA 1
ATOM 1479 C C . LEU A 1 193 ? 3.534 -6.039 -10.459 1.00 92.12 193 LEU A C 1
ATOM 1481 O O . LEU A 1 193 ? 3.806 -4.979 -11.030 1.00 92.12 193 LEU A O 1
ATOM 1485 N N . ALA A 1 194 ? 2.983 -6.097 -9.255 1.00 94.19 194 ALA A N 1
ATOM 1486 C CA . ALA A 1 194 ? 2.759 -4.972 -8.369 1.00 94.19 194 ALA A CA 1
ATOM 1487 C C . ALA A 1 194 ? 3.378 -5.278 -7.002 1.00 94.19 194 ALA A C 1
ATOM 1489 O O . ALA A 1 194 ? 3.478 -6.431 -6.589 1.00 94.19 194 ALA A O 1
ATOM 1490 N N . VAL A 1 195 ? 3.817 -4.247 -6.299 1.00 96.69 195 VAL A N 1
ATOM 1491 C CA . VAL A 1 195 ? 4.561 -4.363 -5.050 1.00 96.69 195 VAL A CA 1
ATOM 1492 C C . VAL A 1 195 ? 3.907 -3.479 -4.002 1.00 96.69 195 VAL A C 1
ATOM 1494 O O . VAL A 1 195 ? 3.580 -2.320 -4.265 1.00 96.69 195 VAL A O 1
ATOM 1497 N N . ILE A 1 196 ? 3.734 -4.043 -2.809 1.00 98.00 196 ILE A N 1
ATOM 1498 C CA . ILE A 1 196 ? 3.438 -3.309 -1.582 1.00 98.00 196 ILE A CA 1
ATOM 1499 C C . ILE A 1 196 ? 4.618 -3.525 -0.654 1.00 98.00 196 ILE A C 1
ATOM 1501 O O . ILE A 1 196 ? 4.833 -4.624 -0.144 1.00 98.00 196 ILE A O 1
ATOM 1505 N N . GLU A 1 197 ? 5.368 -2.469 -0.419 1.00 97.50 197 GLU A N 1
ATOM 1506 C CA . GLU A 1 197 ? 6.472 -2.471 0.523 1.00 97.50 197 GLU A CA 1
ATOM 1507 C C . GLU A 1 197 ? 6.107 -1.601 1.721 1.00 97.50 197 GLU A C 1
ATOM 1509 O O . GLU A 1 197 ? 5.719 -0.448 1.551 1.00 97.50 1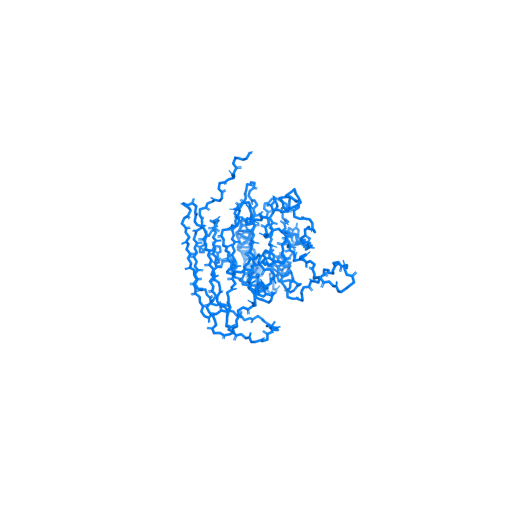97 GLU A O 1
ATOM 1514 N N . LYS A 1 198 ? 6.214 -2.156 2.927 1.00 96.75 198 LYS A N 1
ATOM 1515 C CA . LYS A 1 198 ? 6.035 -1.434 4.185 1.00 96.75 198 LYS A CA 1
ATOM 1516 C C . LYS A 1 198 ? 7.392 -1.228 4.836 1.00 96.75 198 LYS A C 1
ATOM 1518 O O . LYS A 1 198 ? 8.113 -2.197 5.067 1.00 96.75 198 LYS A O 1
ATOM 1523 N N . VAL A 1 199 ? 7.674 0.016 5.200 1.00 95.00 199 VAL A N 1
ATOM 1524 C CA . VAL A 1 199 ? 8.883 0.410 5.922 1.00 95.00 199 VAL A CA 1
ATOM 1525 C C . VAL A 1 199 ? 8.493 1.208 7.157 1.00 95.00 199 VAL A C 1
ATOM 1527 O O . VAL A 1 199 ? 7.835 2.249 7.060 1.00 95.00 199 VAL A O 1
ATOM 1530 N N . ASN A 1 200 ? 8.893 0.732 8.328 1.00 92.75 200 ASN A N 1
ATOM 1531 C CA . ASN A 1 200 ? 8.744 1.463 9.575 1.00 92.75 200 ASN A CA 1
ATOM 1532 C C . ASN A 1 200 ? 9.873 2.487 9.702 1.00 92.75 200 ASN A C 1
ATOM 1534 O O . ASN A 1 200 ? 11.052 2.190 9.511 1.00 92.75 200 ASN A O 1
ATOM 1538 N N . ARG A 1 201 ? 9.507 3.712 10.060 1.00 88.88 201 ARG A N 1
ATOM 1539 C CA . ARG A 1 201 ? 10.433 4.816 10.300 1.00 88.88 201 ARG A CA 1
ATOM 1540 C C . ARG A 1 201 ? 10.567 5.081 11.793 1.00 88.88 201 ARG A C 1
ATOM 1542 O O . ARG A 1 201 ? 9.768 4.639 12.626 1.00 88.88 201 ARG A O 1
ATOM 1549 N N . THR A 1 202 ? 11.593 5.848 12.138 1.00 81.50 202 THR A N 1
ATOM 1550 C CA . THR A 1 202 ? 11.760 6.381 13.489 1.00 81.50 202 THR A CA 1
ATOM 1551 C C . THR A 1 202 ? 10.537 7.218 13.889 1.00 81.50 202 THR A C 1
ATOM 1553 O O . THR A 1 202 ? 9.825 7.771 13.053 1.00 81.50 202 THR A O 1
ATOM 1556 N N . GLY A 1 203 ? 10.227 7.254 15.187 1.00 82.19 203 GLY A N 1
ATOM 1557 C CA . GLY A 1 203 ? 9.047 7.971 15.692 1.00 82.19 203 GLY A CA 1
ATOM 1558 C C . GLY A 1 203 ? 7.705 7.248 15.503 1.00 82.19 203 GLY A C 1
ATOM 1559 O O . GLY A 1 203 ? 6.671 7.796 15.878 1.00 82.19 203 GLY A O 1
ATOM 1560 N N . GLY A 1 204 ? 7.702 6.012 14.987 1.00 87.31 204 GLY A N 1
ATOM 1561 C CA . GLY A 1 204 ? 6.487 5.203 14.821 1.00 87.31 204 GLY A CA 1
ATOM 1562 C C . GLY A 1 204 ? 5.682 5.530 13.561 1.00 87.31 204 GLY A C 1
ATOM 1563 O O . GLY A 1 204 ? 4.518 5.138 13.467 1.00 87.31 204 GLY A O 1
ATOM 1564 N N . HIS A 1 205 ? 6.289 6.247 12.613 1.00 92.56 205 HIS A N 1
ATOM 1565 C CA . HIS A 1 205 ? 5.725 6.494 11.291 1.00 92.56 205 HIS A CA 1
ATOM 1566 C C . HIS A 1 205 ? 5.916 5.286 10.375 1.00 92.56 205 HIS A C 1
ATOM 1568 O O . HIS A 1 205 ? 6.864 4.518 10.535 1.00 92.56 205 HIS A O 1
ATOM 1574 N N . VAL A 1 206 ? 5.010 5.110 9.416 1.00 95.38 206 VAL A N 1
ATOM 1575 C CA . VAL A 1 206 ? 5.052 3.986 8.472 1.00 95.38 206 VAL A CA 1
ATOM 1576 C C . VAL A 1 206 ? 4.885 4.502 7.055 1.00 95.38 206 VAL A C 1
ATOM 1578 O O . VAL A 1 206 ? 3.931 5.225 6.762 1.00 95.38 206 VAL A O 1
ATOM 1581 N N . ASN A 1 207 ? 5.784 4.067 6.179 1.00 96.25 207 ASN A N 1
ATOM 1582 C CA . ASN A 1 207 ? 5.759 4.383 4.762 1.00 96.25 207 ASN A CA 1
ATOM 1583 C C . ASN A 1 207 ? 5.382 3.130 3.980 1.00 96.25 207 ASN A C 1
ATOM 1585 O O . ASN A 1 207 ? 6.019 2.086 4.125 1.00 96.25 207 ASN A O 1
ATOM 1589 N N . PHE A 1 208 ? 4.354 3.240 3.146 1.00 97.75 208 PHE A N 1
ATOM 1590 C CA . PHE A 1 208 ? 4.003 2.214 2.175 1.00 97.75 208 PHE A CA 1
ATOM 1591 C C . PHE A 1 208 ? 4.415 2.667 0.782 1.00 97.75 208 PHE A C 1
ATOM 1593 O O . PHE A 1 208 ? 3.940 3.695 0.306 1.00 97.75 208 PHE A O 1
ATOM 1600 N N . PHE A 1 209 ? 5.237 1.885 0.095 1.00 97.12 209 PHE A N 1
ATOM 1601 C CA . PHE A 1 209 ? 5.513 2.067 -1.325 1.00 97.12 209 PHE A CA 1
ATOM 1602 C C . PHE A 1 209 ? 4.640 1.098 -2.116 1.00 97.12 209 PHE A C 1
ATOM 1604 O O . PHE A 1 209 ? 4.814 -0.118 -2.042 1.00 97.12 209 PHE A O 1
ATOM 1611 N N . CYS A 1 210 ? 3.670 1.645 -2.843 1.00 96.94 210 CYS A N 1
ATOM 1612 C CA . CYS A 1 210 ? 2.731 0.896 -3.668 1.00 96.94 210 CYS A CA 1
ATOM 1613 C C . CYS A 1 210 ? 3.008 1.211 -5.136 1.00 96.94 210 CYS A C 1
ATOM 1615 O O . CYS A 1 210 ? 2.654 2.283 -5.638 1.00 96.94 210 CYS A O 1
ATOM 1617 N N . HIS A 1 211 ? 3.656 0.287 -5.835 1.00 93.81 211 HIS A N 1
ATOM 1618 C CA . HIS A 1 211 ? 4.063 0.518 -7.213 1.00 93.81 211 HIS A CA 1
ATOM 1619 C C . HIS A 1 211 ? 3.922 -0.734 -8.065 1.00 93.81 211 HIS A C 1
ATOM 1621 O O . HIS A 1 211 ? 4.150 -1.852 -7.619 1.00 93.81 211 HIS A O 1
ATOM 1627 N N . GLY A 1 212 ? 3.551 -0.532 -9.318 1.00 91.00 212 GLY A N 1
ATOM 1628 C CA . GLY A 1 212 ? 3.591 -1.545 -10.355 1.00 91.00 212 GLY A CA 1
ATOM 1629 C C . GLY A 1 212 ? 4.232 -0.988 -11.617 1.00 91.00 212 GLY A C 1
ATOM 1630 O O . GLY A 1 212 ? 4.599 0.193 -11.691 1.00 91.00 212 GLY A O 1
ATOM 1631 N N . VAL A 1 213 ? 4.348 -1.852 -12.619 1.00 83.31 213 VAL A N 1
ATOM 1632 C CA . VAL A 1 213 ? 4.887 -1.500 -13.940 1.00 83.31 213 VAL A CA 1
ATOM 1633 C C . VAL A 1 213 ? 4.104 -0.327 -14.555 1.00 83.31 213 VAL A C 1
ATOM 1635 O O . VAL A 1 213 ? 4.686 0.611 -15.094 1.00 83.31 213 VAL A O 1
ATOM 1638 N N . ARG A 1 214 ? 2.774 -0.336 -14.412 1.00 83.00 214 ARG A N 1
ATOM 1639 C CA . ARG A 1 214 ? 1.830 0.653 -14.963 1.00 83.00 214 ARG A CA 1
ATOM 1640 C C . ARG A 1 214 ? 1.075 1.405 -13.860 1.00 83.00 214 ARG A C 1
ATOM 1642 O O . ARG A 1 214 ? 1.238 1.130 -12.673 1.00 83.00 214 ARG A O 1
ATOM 1649 N N . ALA A 1 215 ? 0.302 2.435 -14.211 1.00 84.19 215 ALA A N 1
ATOM 1650 C CA . ALA A 1 215 ? -0.453 3.246 -13.238 1.00 84.19 215 ALA A CA 1
ATOM 1651 C C . ALA A 1 215 ? -1.595 2.472 -12.563 1.00 84.19 215 ALA A C 1
ATOM 1653 O O . ALA A 1 215 ? -1.746 2.527 -11.346 1.00 84.19 215 ALA A O 1
ATOM 1654 N N . ASP A 1 216 ? -2.347 1.707 -13.344 1.00 86.31 216 ASP A N 1
ATOM 1655 C CA . ASP A 1 216 ? -3.384 0.786 -12.877 1.00 86.31 216 ASP A CA 1
ATOM 1656 C C . ASP A 1 216 ? -2.829 -0.287 -11.935 1.00 86.31 216 ASP A C 1
ATOM 1658 O O . ASP A 1 216 ? -3.397 -0.509 -10.875 1.00 86.31 216 ASP A O 1
ATOM 1662 N N . THR A 1 217 ? -1.678 -0.892 -12.239 1.00 90.00 217 THR A N 1
ATOM 1663 C CA . THR A 1 217 ? -1.050 -1.881 -11.338 1.00 90.00 217 THR A CA 1
ATOM 1664 C C . THR A 1 217 ? -0.585 -1.265 -10.011 1.00 90.00 217 THR A C 1
ATOM 1666 O O . THR A 1 217 ? -0.741 -1.889 -8.961 1.00 90.00 217 THR A O 1
ATOM 1669 N N . SER A 1 218 ? -0.098 -0.015 -10.014 1.00 92.50 218 SER A N 1
ATOM 1670 C CA . SER A 1 218 ? 0.160 0.739 -8.775 1.00 92.50 218 SER A CA 1
ATOM 1671 C C . SER A 1 218 ? -1.134 1.007 -7.999 1.00 92.50 218 SER A C 1
ATOM 1673 O O . SER A 1 218 ? -1.157 0.872 -6.778 1.00 92.50 218 SER A O 1
ATOM 1675 N N . CYS A 1 219 ? -2.227 1.342 -8.694 1.00 92.38 219 CYS A N 1
ATOM 1676 C CA . CYS A 1 219 ? -3.543 1.502 -8.075 1.00 92.38 219 CYS A CA 1
ATOM 1677 C C . CYS A 1 219 ? -4.046 0.190 -7.465 1.00 92.38 219 CYS A C 1
ATOM 1679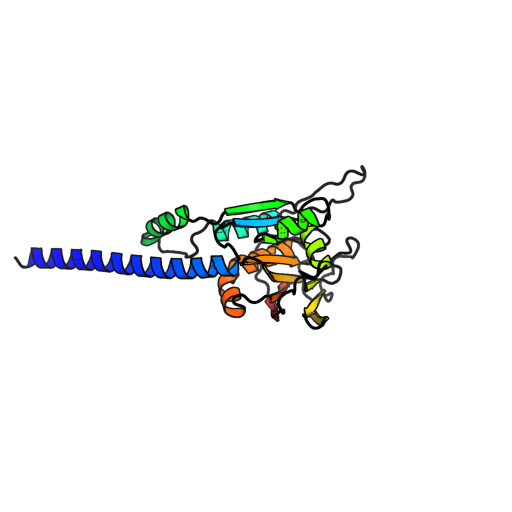 O O . CYS A 1 219 ? -4.506 0.190 -6.327 1.00 92.38 219 CYS A O 1
ATOM 1681 N N . LEU A 1 220 ? -3.885 -0.938 -8.159 1.00 93.31 220 LEU A N 1
ATOM 1682 C CA . LEU A 1 220 ? -4.231 -2.262 -7.643 1.00 93.31 220 LEU A CA 1
ATOM 1683 C C . LEU A 1 220 ? -3.428 -2.622 -6.390 1.00 93.31 220 LEU A C 1
ATOM 1685 O O . LEU A 1 220 ? -4.000 -3.199 -5.469 1.00 93.31 220 LEU A O 1
ATOM 1689 N N . ALA A 1 221 ? -2.148 -2.242 -6.303 1.00 95.62 221 ALA A N 1
ATOM 1690 C CA . ALA A 1 221 ? -1.361 -2.406 -5.078 1.00 95.62 221 ALA A CA 1
ATOM 1691 C C . ALA A 1 221 ? -1.989 -1.642 -3.899 1.00 95.62 221 ALA A C 1
AT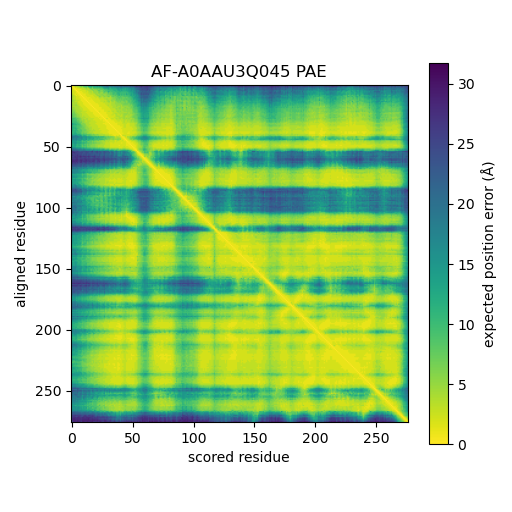OM 1693 O O . ALA A 1 221 ? -2.186 -2.204 -2.821 1.00 95.62 221 ALA A O 1
ATOM 1694 N N . VAL A 1 222 ? -2.373 -0.380 -4.115 1.00 96.69 222 VAL A N 1
ATOM 1695 C CA . VAL A 1 222 ? -3.038 0.442 -3.089 1.00 96.69 222 VAL A CA 1
ATOM 1696 C C . VAL A 1 222 ? -4.402 -0.135 -2.715 1.00 96.69 222 VAL A C 1
ATOM 1698 O O . VAL A 1 222 ? -4.712 -0.276 -1.532 1.00 96.69 222 VAL A O 1
ATOM 1701 N N . GLU A 1 223 ? -5.222 -0.508 -3.697 1.00 95.19 223 GLU A N 1
ATOM 1702 C CA . GLU A 1 223 ? -6.526 -1.121 -3.446 1.00 95.19 223 GLU A CA 1
ATOM 1703 C C . GLU A 1 223 ? -6.397 -2.438 -2.687 1.00 95.19 223 GLU A C 1
ATOM 1705 O O . GLU A 1 223 ? -7.167 -2.692 -1.759 1.00 95.19 223 GLU A O 1
ATOM 1710 N N . TYR A 1 224 ? -5.412 -3.264 -3.037 1.00 96.25 224 TYR A N 1
ATOM 1711 C CA . TYR A 1 224 ? -5.143 -4.507 -2.335 1.00 96.25 224 TYR A CA 1
ATOM 1712 C C . TYR A 1 224 ? -4.731 -4.249 -0.886 1.00 96.25 224 TYR A C 1
ATOM 1714 O O . TYR A 1 224 ? -5.300 -4.874 0.012 1.00 96.25 224 TYR A O 1
ATOM 1722 N N . LEU A 1 225 ? -3.811 -3.307 -0.642 1.00 96.75 225 LEU A N 1
ATOM 1723 C CA . LEU A 1 225 ? -3.419 -2.878 0.703 1.00 96.75 225 LEU A CA 1
ATOM 1724 C C . LEU A 1 225 ? -4.646 -2.453 1.513 1.00 96.75 225 LEU A C 1
ATOM 1726 O O . LEU A 1 225 ? -4.862 -2.944 2.618 1.00 96.75 225 LEU A O 1
ATOM 1730 N N . VAL A 1 226 ? -5.477 -1.578 0.948 1.00 94.38 226 VAL A N 1
ATOM 1731 C CA . VAL A 1 226 ? -6.669 -1.038 1.607 1.0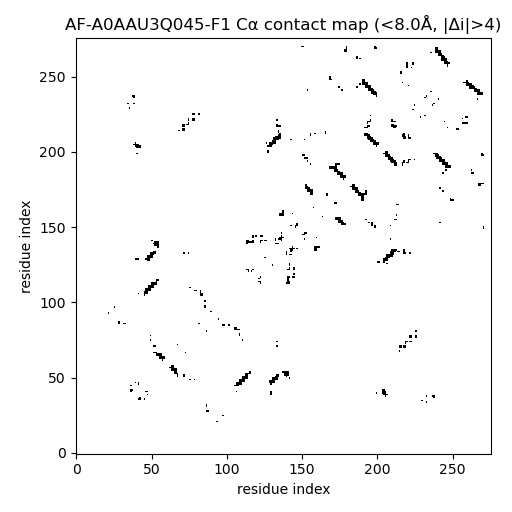0 94.38 226 VAL A CA 1
ATOM 1732 C C . VAL A 1 226 ? -7.701 -2.124 1.911 1.00 94.38 226 VAL A C 1
ATOM 1734 O O . VAL A 1 226 ? -8.253 -2.156 3.009 1.00 94.38 226 VAL A O 1
ATOM 1737 N N . ARG A 1 227 ? -7.981 -3.028 0.970 1.00 93.00 227 ARG A N 1
ATOM 1738 C CA . ARG A 1 227 ? -8.986 -4.087 1.158 1.00 93.00 227 ARG A CA 1
ATOM 1739 C C . ARG A 1 227 ? -8.505 -5.170 2.121 1.00 93.00 227 ARG A C 1
ATOM 1741 O O . ARG A 1 227 ? -9.305 -5.694 2.893 1.00 93.00 227 ARG A O 1
ATOM 1748 N N . ASN A 1 228 ? -7.206 -5.467 2.114 1.00 95.19 228 ASN A N 1
ATOM 1749 C CA . ASN A 1 228 ? -6.622 -6.603 2.826 1.00 95.19 228 ASN A CA 1
ATOM 1750 C C . ASN A 1 228 ? -5.767 -6.217 4.041 1.00 95.19 228 ASN A C 1
ATOM 1752 O O . ASN A 1 228 ? -5.133 -7.097 4.625 1.00 95.19 228 ASN A O 1
ATOM 1756 N N . TRP A 1 229 ? -5.772 -4.952 4.482 1.00 94.69 229 TRP A N 1
ATOM 1757 C CA . TRP A 1 229 ? -4.899 -4.477 5.567 1.00 94.69 229 TRP A CA 1
ATOM 1758 C C . TRP A 1 229 ? -5.006 -5.320 6.842 1.00 94.69 229 TRP A C 1
ATOM 1760 O O . TRP A 1 229 ? -3.998 -5.570 7.488 1.00 94.69 229 TRP A O 1
ATOM 1770 N N . LYS A 1 230 ? -6.204 -5.810 7.202 1.00 93.75 230 LYS A N 1
ATOM 1771 C CA . LYS A 1 230 ? -6.408 -6.646 8.402 1.00 93.75 230 LYS A CA 1
ATOM 1772 C C . LYS A 1 230 ? -5.680 -7.982 8.292 1.00 93.75 230 LYS A C 1
ATOM 1774 O O . LYS A 1 230 ? -5.101 -8.441 9.273 1.00 93.75 230 LYS A O 1
ATOM 1779 N N . GLN A 1 231 ? -5.730 -8.595 7.110 1.00 94.81 231 GLN A N 1
ATOM 1780 C CA . GLN A 1 231 ? -5.053 -9.858 6.838 1.00 94.81 231 GLN A CA 1
ATOM 1781 C C . GLN A 1 231 ? -3.541 -9.640 6.761 1.00 94.81 231 GLN A C 1
ATOM 1783 O O . GLN A 1 231 ? -2.796 -10.355 7.413 1.00 94.81 231 GLN A O 1
ATOM 1788 N N . ILE A 1 232 ? -3.092 -8.594 6.064 1.00 95.88 232 ILE A N 1
ATOM 1789 C CA . ILE A 1 232 ? -1.670 -8.230 5.985 1.00 95.88 232 ILE A CA 1
ATOM 1790 C C . ILE A 1 232 ? -1.117 -7.922 7.390 1.00 95.88 232 ILE A C 1
ATOM 1792 O O . ILE A 1 232 ? -0.065 -8.420 7.768 1.00 95.88 232 ILE A O 1
ATOM 1796 N N . ALA A 1 233 ? -1.855 -7.183 8.220 1.00 94.38 233 ALA A N 1
ATOM 1797 C CA . ALA A 1 233 ? -1.478 -6.916 9.607 1.00 94.38 233 ALA A CA 1
ATOM 1798 C C . ALA A 1 233 ? -1.436 -8.188 10.468 1.00 94.38 233 ALA A C 1
ATOM 1800 O O . ALA A 1 233 ? -0.663 -8.255 11.418 1.00 94.38 233 ALA A O 1
ATOM 1801 N N . LYS A 1 234 ? -2.258 -9.199 10.168 1.00 94.25 234 LYS A N 1
ATOM 1802 C CA . LYS A 1 234 ? -2.189 -10.503 10.839 1.00 94.25 234 LYS A CA 1
ATOM 1803 C C . LYS A 1 234 ? -0.941 -11.281 10.417 1.00 94.25 234 LYS A C 1
ATOM 1805 O O . LYS A 1 234 ? -0.324 -11.906 11.271 1.00 94.25 234 LYS A O 1
ATOM 1810 N N . ASP A 1 235 ? -0.594 -11.225 9.134 1.00 93.88 235 ASP A N 1
ATOM 1811 C CA . ASP A 1 235 ? 0.510 -11.990 8.547 1.00 93.88 235 ASP A CA 1
ATOM 1812 C C . ASP A 1 235 ? 1.882 -11.402 8.919 1.00 93.88 235 ASP A C 1
ATOM 1814 O O . ASP A 1 235 ? 2.803 -12.146 9.246 1.00 93.88 235 ASP A O 1
ATOM 1818 N N . PHE A 1 236 ? 2.012 -10.071 8.917 1.00 93.00 236 PHE A N 1
ATOM 1819 C CA . PHE A 1 236 ? 3.297 -9.382 9.101 1.00 93.00 236 PHE A CA 1
ATOM 1820 C C . PHE A 1 236 ? 3.389 -8.552 10.387 1.00 93.00 236 PHE A C 1
ATOM 1822 O O . PHE A 1 236 ? 4.481 -8.145 10.787 1.00 93.00 236 PHE A O 1
ATOM 1829 N N . GLY A 1 237 ? 2.264 -8.276 11.052 1.00 89.44 237 GLY A N 1
ATOM 1830 C CA . GLY A 1 237 ? 2.236 -7.412 12.231 1.00 89.44 237 GLY A CA 1
ATOM 1831 C C . GLY A 1 237 ? 2.820 -6.030 11.939 1.00 89.44 237 GLY A C 1
ATOM 1832 O O . GLY A 1 237 ? 2.398 -5.329 11.011 1.00 89.44 237 GLY A O 1
ATOM 1833 N N . ASP A 1 238 ? 3.818 -5.653 12.737 1.00 89.31 238 ASP A N 1
ATOM 1834 C CA . ASP A 1 238 ? 4.543 -4.395 12.564 1.00 89.31 238 ASP A CA 1
ATOM 1835 C C . ASP A 1 238 ? 5.873 -4.544 11.847 1.00 89.31 238 ASP A C 1
ATOM 1837 O O . ASP A 1 238 ? 6.580 -3.554 11.747 1.00 89.31 238 ASP A O 1
ATOM 1841 N N . ALA A 1 239 ? 6.239 -5.725 11.356 1.00 91.31 239 ALA A N 1
ATOM 1842 C CA . ALA A 1 239 ? 7.500 -5.877 10.644 1.00 91.31 239 ALA A CA 1
ATOM 1843 C C . ALA A 1 239 ? 7.513 -5.056 9.342 1.00 91.31 239 ALA A C 1
ATOM 1845 O O . ALA A 1 239 ? 6.455 -4.764 8.767 1.00 91.31 239 ALA A O 1
ATOM 1846 N N . ASP A 1 240 ? 8.719 -4.705 8.891 1.00 94.19 240 ASP A N 1
ATOM 1847 C CA . ASP A 1 240 ? 8.940 -4.300 7.505 1.00 94.19 240 ASP A CA 1
ATOM 1848 C C . ASP A 1 240 ? 8.697 -5.520 6.609 1.00 94.19 240 ASP A C 1
ATOM 1850 O O . ASP A 1 240 ? 9.041 -6.659 6.956 1.00 94.19 240 ASP A O 1
ATOM 1854 N N . PHE A 1 241 ? 8.062 -5.298 5.465 1.00 95.44 241 PHE A N 1
ATOM 1855 C CA . PHE A 1 241 ? 7.783 -6.379 4.532 1.00 95.44 241 PHE A CA 1
ATOM 1856 C C . PHE A 1 241 ? 7.705 -5.891 3.096 1.00 95.44 241 PHE A C 1
ATOM 1858 O O . PHE A 1 241 ? 7.424 -4.725 2.819 1.00 95.44 241 PHE A O 1
ATOM 1865 N N . VAL A 1 242 ? 7.858 -6.841 2.182 1.00 96.81 242 VAL A N 1
ATOM 1866 C CA . VAL A 1 242 ? 7.545 -6.690 0.766 1.00 96.81 242 VAL A CA 1
ATOM 1867 C C . VAL A 1 242 ? 6.552 -7.777 0.375 1.00 96.81 242 VAL A C 1
ATOM 1869 O O . VAL A 1 242 ? 6.795 -8.969 0.569 1.00 96.81 242 VAL A O 1
ATOM 1872 N N . LEU A 1 243 ? 5.426 -7.361 -0.192 1.00 96.94 243 LEU A N 1
ATOM 1873 C CA . LEU A 1 243 ? 4.429 -8.233 -0.792 1.00 96.94 243 LEU A CA 1
ATOM 1874 C C . LEU A 1 243 ? 4.437 -8.013 -2.304 1.00 96.94 243 LEU A C 1
ATOM 1876 O O . LEU A 1 243 ? 4.187 -6.902 -2.772 1.00 96.94 243 LEU A O 1
ATOM 1880 N N . VAL A 1 244 ? 4.710 -9.076 -3.057 1.00 96.69 244 VAL A N 1
ATOM 1881 C CA . VAL A 1 244 ? 4.677 -9.069 -4.521 1.00 96.69 244 VAL A CA 1
ATOM 1882 C C . VAL A 1 244 ? 3.377 -9.702 -4.989 1.00 96.69 244 VAL A C 1
ATOM 1884 O O . VAL A 1 244 ? 3.031 -10.828 -4.623 1.00 96.69 244 VAL A O 1
ATOM 1887 N N . LEU A 1 245 ? 2.649 -8.941 -5.791 1.00 96.12 245 LEU A N 1
ATOM 1888 C CA . LEU A 1 245 ? 1.337 -9.252 -6.320 1.00 96.12 245 LEU A CA 1
ATOM 1889 C C . LEU A 1 245 ? 1.436 -9.512 -7.821 1.00 96.12 245 LEU A C 1
ATOM 1891 O O . LEU A 1 245 ? 2.048 -8.737 -8.552 1.00 96.12 245 LEU A O 1
ATOM 1895 N N . GLY A 1 246 ? 0.801 -10.584 -8.266 1.00 92.75 246 GLY A N 1
ATOM 1896 C CA . GLY A 1 246 ? 0.655 -10.971 -9.655 1.00 92.75 246 GLY A CA 1
ATOM 1897 C C . GLY A 1 246 ? -0.720 -10.570 -10.149 1.00 92.75 246 GLY A C 1
ATOM 1898 O O . GLY A 1 246 ? -1.745 -11.024 -9.642 1.00 92.75 246 GLY A O 1
ATOM 1899 N N . VAL A 1 247 ? -0.737 -9.715 -11.154 1.00 89.38 247 VAL A N 1
ATOM 1900 C CA . VAL A 1 247 ? -1.931 -9.284 -11.863 1.00 89.38 247 VAL A CA 1
ATOM 1901 C C . VAL A 1 247 ? -1.927 -9.980 -13.227 1.00 89.38 247 VAL A C 1
ATOM 1903 O O . VAL A 1 247 ? -0.884 -10.023 -13.889 1.00 89.38 247 VAL A O 1
ATOM 1906 N N . PRO A 1 248 ? -3.053 -10.562 -13.666 1.00 85.00 248 PRO A N 1
ATOM 1907 C CA . PRO A 1 248 ? -3.177 -11.090 -15.018 1.00 85.00 248 PRO A CA 1
ATOM 1908 C C . PRO A 1 248 ? -2.746 -10.073 -16.083 1.00 85.00 248 PRO A C 1
ATOM 1910 O O . PRO A 1 248 ? -2.856 -8.857 -15.904 1.00 85.00 248 PRO A O 1
ATOM 1913 N N . TRP A 1 249 ? -2.213 -10.576 -17.193 1.00 79.38 249 TRP A N 1
ATOM 1914 C CA . TRP A 1 249 ? -1.898 -9.731 -18.335 1.00 79.38 249 TRP A CA 1
ATOM 1915 C C . TRP A 1 249 ? -3.182 -9.316 -19.039 1.00 79.38 249 TRP A C 1
ATOM 1917 O O . TRP A 1 249 ? -3.894 -10.159 -19.576 1.00 79.38 249 TRP A O 1
ATOM 1927 N N . GLU A 1 250 ? -3.424 -8.013 -19.085 1.00 73.19 250 GLU A N 1
ATOM 1928 C CA . GLU A 1 250 ? -4.397 -7.407 -19.981 1.00 73.19 250 GLU A CA 1
ATOM 1929 C C . GLU A 1 250 ? -3.689 -6.321 -20.792 1.00 73.19 250 GLU A C 1
ATOM 1931 O O . GLU A 1 250 ? -2.841 -5.583 -20.279 1.00 73.19 250 GLU A O 1
ATOM 1936 N N . THR A 1 251 ? -3.997 -6.264 -22.087 1.00 67.50 251 THR A N 1
ATOM 1937 C CA . THR A 1 251 ? -3.461 -5.250 -23.006 1.00 67.50 251 THR A CA 1
ATOM 1938 C C . THR A 1 251 ? -4.012 -3.861 -22.705 1.00 67.50 251 THR A C 1
ATOM 1940 O O . THR A 1 251 ? -3.351 -2.863 -22.976 1.00 67.50 251 THR A O 1
ATOM 1943 N N . GLU A 1 252 ? -5.209 -3.789 -22.127 1.00 76.12 252 GLU A N 1
ATOM 1944 C CA . GLU A 1 252 ? -5.874 -2.539 -21.775 1.00 76.12 252 GLU A CA 1
ATOM 1945 C C . GLU A 1 252 ? -5.564 -2.120 -20.330 1.00 76.12 252 GLU A C 1
ATOM 1947 O O . GLU A 1 252 ? -4.864 -2.810 -19.587 1.00 76.12 252 GLU A O 1
ATOM 1952 N N . TYR A 1 253 ? -5.973 -0.909 -19.950 1.00 73.06 253 TYR A N 1
ATOM 1953 C CA . TYR A 1 253 ? -5.949 -0.476 -18.551 1.00 73.06 253 TYR A CA 1
ATOM 1954 C C . TYR A 1 253 ? -7.154 -1.057 -17.818 1.00 73.06 253 TYR A C 1
ATOM 1956 O O . TYR A 1 253 ? -8.268 -1.034 -18.341 1.00 73.06 253 TYR A O 1
ATOM 1964 N N . PHE A 1 254 ? -6.954 -1.511 -16.582 1.00 75.56 254 PHE A N 1
ATOM 1965 C CA . PHE A 1 254 ? -8.064 -2.007 -15.772 1.00 75.56 254 PHE A CA 1
ATOM 1966 C C . PHE A 1 254 ? -9.052 -0.881 -15.448 1.00 75.56 254 PHE A C 1
ATOM 1968 O O . PHE A 1 254 ? -8.689 0.139 -14.861 1.00 75.56 254 PHE A O 1
ATOM 1975 N N . VAL A 1 255 ? -10.326 -1.081 -15.783 1.00 77.00 2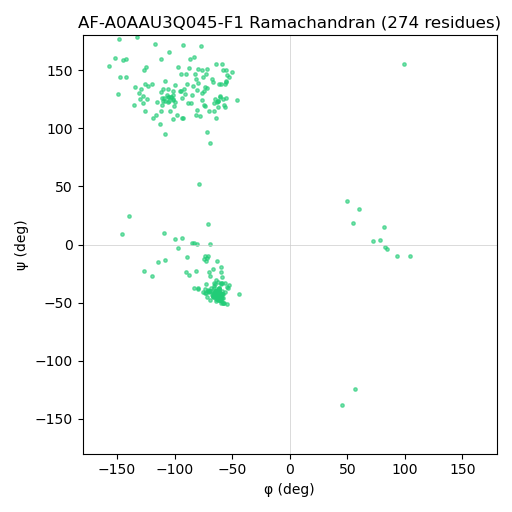55 VAL A N 1
ATOM 1976 C CA . VAL A 1 255 ? -11.408 -0.122 -15.479 1.00 77.00 255 VAL A CA 1
ATOM 1977 C C . VAL A 1 255 ? -12.034 -0.392 -14.098 1.00 77.00 255 VAL A C 1
ATOM 1979 O O . VAL A 1 255 ? -12.782 0.430 -13.570 1.00 77.00 255 VAL A O 1
ATOM 1982 N N . GLY A 1 256 ? -11.708 -1.531 -13.478 1.00 76.94 256 GLY A N 1
ATOM 1983 C CA . GLY A 1 256 ? -12.212 -1.942 -12.171 1.00 76.94 256 GLY A CA 1
ATOM 1984 C C . GLY A 1 256 ? -11.207 -2.773 -11.376 1.00 76.94 256 GLY A C 1
ATOM 1985 O O . GLY A 1 256 ? -10.120 -3.093 -11.849 1.00 76.94 256 GLY A O 1
ATOM 1986 N N . TYR A 1 257 ? -11.585 -3.120 -10.144 1.00 81.69 257 TYR A N 1
ATOM 1987 C CA . TYR A 1 257 ? -10.732 -3.912 -9.263 1.00 81.69 257 TYR A CA 1
ATOM 1988 C C . TYR A 1 257 ? -10.695 -5.378 -9.689 1.00 81.69 257 TYR A C 1
ATOM 1990 O O . TYR A 1 257 ? -11.717 -6.065 -9.644 1.00 81.69 257 TYR A O 1
ATOM 1998 N N . LEU A 1 258 ? -9.495 -5.850 -10.007 1.00 85.88 258 LEU A N 1
ATOM 1999 C CA . LEU A 1 258 ? -9.173 -7.255 -10.192 1.00 85.88 258 LEU A CA 1
ATOM 2000 C C . LEU A 1 258 ? -8.313 -7.705 -9.014 1.00 85.88 258 LEU A C 1
ATOM 2002 O O . LEU A 1 258 ? -7.279 -7.096 -8.747 1.00 85.88 258 LEU A O 1
ATOM 2006 N N . GLU A 1 259 ? -8.739 -8.741 -8.292 1.00 88.19 259 GLU A N 1
ATOM 2007 C CA . GLU A 1 259 ? -7.989 -9.218 -7.130 1.00 88.19 259 GLU A CA 1
ATOM 2008 C C . GLU A 1 259 ? -6.671 -9.884 -7.574 1.00 88.19 259 GLU A C 1
ATOM 2010 O O . GLU A 1 259 ? -6.711 -10.916 -8.248 1.00 88.19 259 GLU A O 1
ATOM 2015 N N . PRO A 1 260 ? -5.498 -9.323 -7.219 1.00 91.31 260 PRO A N 1
ATOM 2016 C CA . PRO A 1 260 ? -4.206 -9.900 -7.571 1.00 91.31 260 PRO A CA 1
ATOM 2017 C C . PRO A 1 260 ? -3.902 -11.171 -6.770 1.00 91.31 260 PRO A C 1
ATOM 2019 O O . PRO A 1 260 ? -4.274 -11.293 -5.599 1.00 91.31 260 PRO A O 1
ATOM 2022 N N . THR A 1 261 ? -3.126 -12.082 -7.356 1.00 93.19 261 THR A N 1
ATOM 2023 C CA . THR A 1 261 ? -2.565 -13.239 -6.647 1.00 93.19 261 THR A CA 1
ATOM 2024 C C . THR A 1 261 ? -1.316 -12.835 -5.867 1.00 93.19 261 THR A C 1
ATOM 2026 O O . THR A 1 261 ? -0.525 -12.024 -6.332 1.00 93.19 261 THR A O 1
ATOM 2029 N N . ARG A 1 262 ? -1.096 -13.387 -4.668 1.00 93.75 262 ARG A N 1
ATOM 2030 C CA . ARG A 1 262 ? 0.171 -13.180 -3.942 1.00 93.75 262 ARG A CA 1
ATOM 2031 C C . ARG A 1 262 ? 1.240 -14.089 -4.546 1.00 93.75 262 ARG A C 1
ATOM 2033 O O . ARG A 1 262 ? 1.155 -15.299 -4.373 1.00 93.75 262 ARG A O 1
ATOM 2040 N N . GLU A 1 263 ? 2.224 -13.516 -5.229 1.00 93.06 263 GLU A N 1
ATOM 2041 C CA . GLU A 1 263 ? 3.339 -14.277 -5.817 1.00 93.06 263 GLU A CA 1
ATOM 2042 C C . GLU A 1 263 ? 4.432 -14.539 -4.783 1.00 93.06 263 GLU A C 1
ATOM 2044 O O . GLU A 1 263 ? 5.030 -15.610 -4.757 1.00 93.06 263 GLU A O 1
ATOM 2049 N N . ALA A 1 264 ? 4.686 -13.568 -3.903 1.00 93.38 264 ALA A N 1
ATOM 2050 C CA . ALA A 1 264 ? 5.662 -13.717 -2.835 1.00 93.38 264 ALA A CA 1
ATOM 2051 C C . ALA A 1 264 ? 5.396 -12.757 -1.674 1.00 93.38 264 ALA A C 1
ATOM 2053 O O . ALA A 1 264 ? 4.842 -11.672 -1.844 1.00 93.38 264 ALA A O 1
ATOM 2054 N N . ALA A 1 265 ? 5.848 -13.165 -0.494 1.00 93.31 265 ALA A N 1
ATOM 2055 C CA . ALA A 1 265 ? 5.784 -12.424 0.754 1.00 93.31 265 ALA A CA 1
ATOM 2056 C C . ALA A 1 265 ? 7.145 -12.539 1.441 1.00 93.31 265 ALA A C 1
ATOM 2058 O O . ALA A 1 265 ? 7.596 -13.649 1.724 1.00 93.31 265 ALA A O 1
ATOM 2059 N N . VAL A 1 266 ? 7.804 -11.410 1.687 1.00 91.75 266 VAL A N 1
ATOM 2060 C CA . VAL A 1 266 ? 9.168 -11.376 2.220 1.00 91.75 266 VAL A CA 1
ATOM 2061 C C . VAL A 1 266 ? 9.221 -10.431 3.412 1.00 91.75 266 VAL A C 1
ATOM 2063 O O . VAL A 1 266 ? 8.842 -9.267 3.302 1.00 91.75 266 VAL A O 1
ATOM 2066 N N . PHE A 1 267 ? 9.699 -10.931 4.551 1.00 89.69 267 PHE A N 1
ATOM 2067 C CA . PHE A 1 267 ? 10.069 -10.081 5.678 1.00 89.69 267 PHE A CA 1
ATOM 2068 C C . PHE A 1 267 ? 11.378 -9.382 5.354 1.00 89.69 267 PHE A C 1
ATOM 2070 O O . PHE A 1 267 ? 12.338 -10.027 4.932 1.00 89.69 267 PHE A O 1
ATOM 2077 N N . THR A 1 268 ? 11.430 -8.078 5.573 1.00 80.75 268 THR A N 1
ATOM 2078 C CA . THR A 1 268 ? 12.663 -7.315 5.429 1.00 80.75 268 THR A CA 1
ATOM 2079 C C . THR A 1 268 ? 13.159 -6.918 6.814 1.00 80.75 268 THR A C 1
ATOM 2081 O O . THR A 1 268 ? 12.384 -6.616 7.720 1.00 80.75 268 THR A O 1
ATOM 2084 N N . ALA A 1 269 ? 14.477 -6.970 7.019 1.00 73.88 269 ALA A N 1
ATOM 2085 C CA . ALA A 1 269 ? 15.068 -6.404 8.230 1.00 73.88 269 ALA A CA 1
ATOM 2086 C C . ALA A 1 269 ? 14.732 -4.900 8.306 1.00 73.88 269 ALA A C 1
ATOM 2088 O O . ALA A 1 269 ? 14.541 -4.294 7.249 1.00 73.88 269 ALA A O 1
ATOM 2089 N N . PRO A 1 270 ? 14.717 -4.269 9.489 1.00 65.25 270 PRO A N 1
ATOM 2090 C CA . PRO A 1 270 ? 14.569 -2.821 9.587 1.00 65.25 270 PRO A CA 1
ATOM 2091 C C . PRO A 1 270 ? 15.642 -2.116 8.750 1.00 65.25 270 PRO A C 1
ATOM 2093 O O . PRO A 1 270 ? 16.790 -2.568 8.705 1.00 65.25 270 PRO A O 1
ATOM 2096 N N . SER A 1 271 ? 15.309 -1.024 8.062 1.00 56.75 271 SER A N 1
ATOM 2097 C CA . SER A 1 271 ? 16.346 -0.133 7.527 1.00 56.75 271 SER A CA 1
ATOM 2098 C C . SER A 1 271 ? 17.117 0.477 8.704 1.00 56.75 271 SER A C 1
ATOM 2100 O O . SER A 1 271 ? 16.566 1.298 9.439 1.00 56.75 271 SER A O 1
ATOM 2102 N N . THR A 1 272 ? 18.371 0.073 8.922 1.00 50.94 272 THR A N 1
ATOM 2103 C CA . THR A 1 272 ? 19.276 0.821 9.804 1.00 50.94 272 THR A CA 1
ATOM 2104 C C . THR A 1 272 ? 19.468 2.207 9.196 1.00 50.94 272 THR A C 1
ATOM 2106 O O . THR A 1 272 ? 19.865 2.272 8.032 1.00 50.94 272 THR A O 1
ATOM 2109 N N . PRO A 1 273 ? 19.178 3.302 9.921 1.00 47.25 273 PRO A N 1
ATOM 2110 C CA . PRO A 1 273 ? 19.459 4.634 9.409 1.00 47.25 273 PRO A CA 1
ATOM 2111 C C . PRO A 1 273 ? 20.955 4.720 9.112 1.00 47.25 273 PRO A C 1
ATOM 2113 O O . PRO A 1 273 ? 21.778 4.402 9.974 1.00 47.25 273 PRO A O 1
ATOM 2116 N N . GLY A 1 274 ? 21.295 5.089 7.877 1.00 42.56 274 GLY A N 1
ATOM 2117 C CA . GLY A 1 274 ? 22.671 5.374 7.511 1.00 42.56 274 GLY A CA 1
ATOM 2118 C C . GLY A 1 274 ? 23.190 6.477 8.423 1.00 42.56 274 GLY A C 1
ATOM 2119 O O . GLY A 1 274 ? 22.622 7.564 8.478 1.00 42.56 274 GLY A O 1
ATOM 2120 N N . THR A 1 275 ? 24.244 6.189 9.178 1.00 33.38 275 THR A N 1
ATOM 2121 C CA . THR A 1 275 ? 25.078 7.229 9.773 1.00 33.38 275 THR A CA 1
ATOM 2122 C C . THR A 1 275 ? 25.821 7.907 8.627 1.00 33.38 275 THR A C 1
ATOM 2124 O O . THR A 1 275 ? 26.894 7.444 8.237 1.00 33.38 275 THR A O 1
ATOM 2127 N N . SER A 1 276 ? 25.205 8.925 8.028 1.00 32.16 276 SER A N 1
ATOM 2128 C CA . SER A 1 276 ? 25.892 9.917 7.197 1.00 32.16 276 SER A CA 1
ATOM 2129 C C . SER A 1 276 ? 26.380 11.061 8.070 1.00 32.16 276 SER A C 1
ATOM 2131 O O . SER A 1 276 ? 25.523 11.595 8.814 1.00 32.16 276 SER A O 1
#

pLDDT: mean 82.95, std 12.5, range [32.16, 98.0]

Foldseek 3Di:
DVVVVVVVVVVVVVVVVVVVVLVVVVVVLVVLVVLVCLLLLCPPVLEEEEEFFFFFDCDPVRDGDGDGDPLSVLLLVLVVCLQVDRVDPDDPVNCVVSVVVSVVPTRHYHYYYADNDLPLVRLVVNQVARYEYFEFVNGHSNNVSCVVQVLAFKDKVCGPPVPDDQDAQQDKIWIWGQAPVRDIDIQIDSFWKWKWWWAADPPSHIYTYTYTSDRLSSSLSSNQCSVCVVVVCVVQPNFTKMWMWGDHDDPDRDPDHDNTDTRDIGTHHHPDRDPD